Protein AF-A0AAP0R4K5-F1 (afdb_monomer_lite)

Structure (mmCIF, N/CA/C/O backbone):
data_AF-A0AAP0R4K5-F1
#
_entry.id   AF-A0AAP0R4K5-F1
#
loop_
_atom_site.group_PDB
_atom_site.id
_atom_site.type_symbol
_atom_site.label_atom_id
_atom_site.label_alt_id
_atom_site.label_comp_id
_atom_site.label_asym_id
_atom_site.label_entity_id
_atom_site.label_seq_id
_atom_site.pdbx_PDB_ins_code
_atom_site.Cartn_x
_atom_site.Cartn_y
_atom_site.Cartn_z
_atom_site.occupancy
_atom_site.B_iso_or_equiv
_atom_site.auth_seq_id
_atom_site.auth_comp_id
_atom_site.auth_asym_id
_atom_site.auth_atom_id
_atom_site.pdbx_PDB_model_num
ATOM 1 N N . MET A 1 1 ? -15.626 -0.922 31.874 1.00 30.02 1 MET A N 1
ATOM 2 C CA . MET A 1 1 ? -14.855 -1.505 30.753 1.00 30.02 1 MET A CA 1
ATOM 3 C C . MET A 1 1 ? -13.800 -0.487 30.353 1.00 30.02 1 MET A C 1
ATOM 5 O O . MET A 1 1 ? -14.175 0.680 30.284 1.00 30.02 1 MET A O 1
ATOM 9 N N . PRO A 1 2 ? -12.514 -0.837 30.173 1.00 39.12 2 PRO A N 1
ATOM 10 C CA . PRO A 1 2 ? -11.519 0.152 29.773 1.00 39.12 2 PRO A CA 1
ATOM 11 C C . PRO A 1 2 ? -11.889 0.642 28.371 1.00 39.12 2 PRO A C 1
ATOM 13 O O . PRO A 1 2 ? -11.887 -0.132 27.417 1.00 39.12 2 PRO A O 1
ATOM 16 N N . GLY A 1 3 ? -12.314 1.902 28.284 1.00 34.19 3 GLY A N 1
ATOM 17 C CA . GLY A 1 3 ? -12.785 2.515 27.051 1.00 34.19 3 GLY A CA 1
ATOM 18 C C . GLY A 1 3 ? -11.660 2.603 26.029 1.00 34.19 3 GLY A C 1
ATOM 19 O O . GLY A 1 3 ? -10.552 3.048 26.334 1.00 34.19 3 GLY A O 1
ATOM 20 N N . TYR A 1 4 ? -11.957 2.183 24.805 1.00 44.25 4 TYR A N 1
ATOM 21 C CA . TYR A 1 4 ? -11.048 2.303 23.682 1.00 44.25 4 TYR A CA 1
ATOM 22 C C . TYR A 1 4 ? -10.921 3.784 23.308 1.00 44.25 4 TYR A C 1
ATOM 24 O O . TYR A 1 4 ? -11.817 4.380 22.716 1.00 44.25 4 TYR A O 1
ATOM 32 N N . SER A 1 5 ? -9.808 4.417 23.668 1.00 41.91 5 SER A N 1
ATOM 33 C CA . SER A 1 5 ? -9.527 5.780 23.230 1.00 41.91 5 SER A CA 1
ATOM 34 C C . SER A 1 5 ? -8.896 5.721 21.839 1.00 41.91 5 SER A C 1
ATOM 36 O O . SER A 1 5 ? -7.709 5.433 21.712 1.00 41.91 5 SER A O 1
ATOM 38 N N . MET A 1 6 ? -9.655 6.043 20.783 1.00 42.03 6 MET A N 1
ATOM 39 C CA . MET A 1 6 ? -9.121 6.309 19.430 1.00 42.03 6 MET A CA 1
ATOM 40 C C . MET A 1 6 ? -8.281 7.604 19.375 1.00 42.03 6 MET A C 1
ATOM 42 O O . MET A 1 6 ? -8.235 8.299 18.360 1.00 42.03 6 MET A O 1
ATOM 46 N N . LYS A 1 7 ? -7.618 7.979 20.472 1.00 34.44 7 LYS A N 1
ATOM 47 C CA . LYS A 1 7 ? -6.672 9.087 20.473 1.00 34.44 7 LYS A CA 1
ATOM 48 C C . LYS A 1 7 ? -5.359 8.558 19.922 1.00 34.44 7 LYS A C 1
ATOM 50 O O . LYS A 1 7 ? -4.661 7.789 20.574 1.00 34.44 7 LYS A O 1
ATOM 55 N N . SER A 1 8 ? -5.047 8.984 18.702 1.00 38.84 8 SER A N 1
ATOM 56 C CA . SER A 1 8 ? -3.695 8.936 18.152 1.00 38.84 8 SER A CA 1
ATOM 57 C C . SER A 1 8 ? -2.709 9.379 19.235 1.00 38.84 8 SER A C 1
ATOM 59 O O . SER A 1 8 ? -2.779 10.523 19.687 1.00 38.84 8 SER A O 1
ATOM 61 N N . MET A 1 9 ? -1.793 8.501 19.653 1.00 32.81 9 MET A N 1
ATOM 62 C CA . MET A 1 9 ? -0.602 8.944 20.376 1.00 32.81 9 MET A CA 1
ATOM 63 C C . MET A 1 9 ? 0.111 9.914 19.438 1.00 32.81 9 MET A C 1
ATOM 65 O O . MET A 1 9 ? 0.539 9.520 18.354 1.00 32.81 9 MET A O 1
ATOM 69 N N . ASN A 1 10 ? 0.124 11.198 19.805 1.00 37.81 10 ASN A N 1
ATOM 70 C CA . ASN A 1 10 ? 0.765 12.261 19.041 1.00 37.81 10 ASN A CA 1
ATOM 71 C C . ASN A 1 10 ? 2.150 11.792 18.597 1.00 37.81 10 ASN A C 1
ATOM 73 O O . ASN A 1 10 ? 3.037 11.588 19.423 1.00 37.81 10 ASN A O 1
ATOM 77 N N . HIS A 1 11 ? 2.324 11.604 17.294 1.00 42.38 11 HIS A N 1
ATOM 78 C CA . HIS A 1 11 ? 3.619 11.295 16.723 1.00 42.38 11 HIS A CA 1
ATOM 79 C C . HIS A 1 11 ? 4.149 12.557 16.063 1.00 42.38 11 HIS A C 1
ATOM 81 O O . HIS A 1 11 ? 3.401 13.273 15.395 1.00 42.38 11 HIS A O 1
ATOM 87 N N . HIS A 1 12 ? 5.425 12.830 16.331 1.00 40.38 12 HIS A N 1
ATOM 88 C CA . HIS A 1 12 ? 6.221 13.950 15.845 1.00 40.38 12 HIS A CA 1
ATOM 89 C C . HIS A 1 12 ? 5.807 14.466 14.468 1.00 40.38 12 HIS A C 1
ATOM 91 O O . HIS A 1 12 ? 5.404 13.688 13.608 1.00 40.38 12 HIS A O 1
ATOM 97 N N . SER A 1 13 ? 6.007 15.772 14.254 1.00 35.78 13 SER A N 1
ATOM 98 C CA . SER A 1 13 ? 5.900 16.471 12.968 1.00 35.78 13 SER A CA 1
ATOM 99 C C . SER A 1 13 ? 6.787 15.814 11.895 1.00 35.78 13 SER A C 1
ATOM 101 O O . SER A 1 13 ? 7.844 16.316 11.520 1.00 35.78 13 SER A O 1
ATOM 103 N N . LYS A 1 14 ? 6.389 14.635 11.408 1.00 49.12 14 LYS A N 1
ATOM 104 C CA . LYS A 1 14 ? 6.983 13.980 10.256 1.00 49.12 14 LYS A CA 1
ATOM 105 C C . LYS A 1 14 ? 6.511 14.788 9.066 1.00 49.12 14 LYS A C 1
ATOM 107 O O . LYS A 1 14 ? 5.317 14.892 8.776 1.00 49.12 14 LYS A O 1
ATOM 112 N N . ARG A 1 15 ? 7.465 15.416 8.389 1.00 54.12 15 ARG A N 1
ATOM 113 C CA . ARG A 1 15 ? 7.212 16.100 7.129 1.00 54.12 15 ARG A CA 1
ATOM 114 C C . ARG A 1 15 ? 6.856 15.020 6.111 1.00 54.12 15 ARG A C 1
ATOM 116 O O . ARG A 1 15 ? 7.729 14.328 5.607 1.00 54.12 15 ARG A O 1
ATOM 123 N N . TYR A 1 16 ? 5.564 14.834 5.864 1.00 62.50 16 TYR A N 1
ATOM 124 C CA . TYR A 1 16 ? 5.087 13.866 4.883 1.00 62.50 16 TYR A CA 1
ATOM 125 C C . TYR A 1 16 ? 5.477 14.346 3.489 1.00 62.50 16 TYR A C 1
ATOM 127 O O . TYR A 1 16 ? 4.854 15.256 2.938 1.00 62.50 16 TYR A O 1
ATOM 135 N N . VAL A 1 17 ? 6.527 13.753 2.931 1.00 68.06 17 VAL A N 1
ATOM 136 C CA . VAL A 1 17 ? 6.888 13.958 1.532 1.00 68.06 17 VAL A CA 1
ATOM 137 C C . VAL A 1 17 ? 6.036 13.024 0.680 1.00 68.06 17 VAL A C 1
ATOM 139 O O . VAL A 1 17 ? 5.772 11.881 1.047 1.00 68.06 17 VAL A O 1
ATOM 142 N N . ALA A 1 18 ? 5.549 13.518 -0.456 1.00 80.00 18 ALA A N 1
ATOM 143 C CA . ALA A 1 18 ? 4.726 12.709 -1.340 1.00 80.00 18 ALA A CA 1
ATOM 144 C C . ALA A 1 18 ? 5.541 11.529 -1.894 1.00 80.00 18 ALA A C 1
ATOM 146 O O . ALA A 1 18 ? 6.529 11.748 -2.592 1.00 80.00 18 ALA A O 1
ATOM 147 N N . LEU A 1 19 ? 5.067 10.296 -1.676 1.00 85.75 19 LEU A N 1
ATOM 148 C CA . LEU A 1 19 ? 5.684 9.060 -2.186 1.00 85.75 19 LEU A CA 1
ATOM 149 C C . LEU A 1 19 ? 6.040 9.156 -3.679 1.00 85.75 19 LEU A C 1
ATOM 151 O O . LEU A 1 19 ? 7.144 8.814 -4.089 1.00 85.75 19 LEU A O 1
ATOM 155 N N . LYS A 1 20 ? 5.121 9.699 -4.492 1.00 88.44 20 LYS A N 1
ATOM 156 C CA . LYS A 1 20 ? 5.345 9.920 -5.928 1.00 88.44 20 LYS A CA 1
ATOM 157 C C . LYS A 1 20 ? 6.583 10.786 -6.187 1.00 88.44 20 LYS A C 1
ATOM 159 O O . LYS A 1 20 ? 7.345 10.485 -7.091 1.00 88.44 20 LYS A O 1
ATOM 164 N N . SER A 1 21 ? 6.788 11.850 -5.412 1.00 89.69 21 SER A N 1
ATOM 165 C CA . SER A 1 21 ? 7.943 12.734 -5.588 1.00 89.69 21 SER A CA 1
ATOM 166 C C . SER A 1 21 ? 9.254 11.994 -5.322 1.00 89.69 21 SER A C 1
ATOM 168 O O . SER A 1 21 ? 10.182 12.115 -6.113 1.00 89.69 21 SER A O 1
ATOM 170 N N . GLU A 1 22 ? 9.337 11.222 -4.239 1.00 93.81 22 GLU A N 1
ATOM 171 C CA . GLU A 1 22 ? 10.559 10.480 -3.894 1.00 93.81 22 GLU A CA 1
ATOM 172 C C . GLU A 1 22 ? 10.878 9.380 -4.911 1.00 93.81 22 GLU A C 1
ATOM 174 O O . GLU A 1 22 ? 12.026 9.243 -5.327 1.00 93.81 22 GLU A O 1
ATOM 179 N N . ILE A 1 23 ? 9.856 8.670 -5.400 1.00 93.19 23 ILE A N 1
ATOM 180 C CA . ILE A 1 23 ? 10.027 7.679 -6.470 1.00 93.19 23 ILE A CA 1
ATOM 181 C C . ILE A 1 23 ? 10.570 8.340 -7.743 1.00 93.19 23 ILE A C 1
ATOM 183 O O . ILE A 1 23 ? 11.534 7.850 -8.322 1.00 93.19 23 ILE A O 1
ATOM 187 N N . PHE A 1 24 ? 10.005 9.473 -8.170 1.00 93.19 24 PHE A N 1
ATOM 188 C CA . PHE A 1 24 ? 10.476 10.158 -9.379 1.00 93.19 24 PHE A CA 1
ATOM 189 C C . PHE A 1 24 ? 11.899 10.710 -9.225 1.00 93.19 24 PHE A C 1
ATOM 191 O O . PHE A 1 24 ? 12.703 10.543 -10.137 1.00 93.19 24 PHE A O 1
ATOM 198 N N . LYS A 1 25 ? 12.255 11.267 -8.060 1.00 94.19 25 LYS A N 1
ATOM 199 C CA . LYS A 1 25 ? 13.642 11.673 -7.769 1.00 94.19 25 LYS A CA 1
ATOM 200 C C . LYS A 1 25 ? 14.612 10.491 -7.852 1.00 94.19 25 LYS A C 1
ATOM 202 O O . LYS A 1 25 ? 15.706 10.630 -8.395 1.00 94.19 25 LYS A O 1
ATOM 207 N N . ALA A 1 26 ? 14.224 9.329 -7.324 1.00 96.19 26 ALA A N 1
ATOM 208 C CA . ALA A 1 26 ? 15.034 8.116 -7.398 1.00 96.19 26 ALA A CA 1
ATOM 209 C C . ALA A 1 26 ? 15.223 7.644 -8.848 1.00 96.19 26 ALA A C 1
ATOM 211 O O . ALA A 1 26 ? 16.342 7.308 -9.243 1.00 96.19 26 ALA A O 1
ATOM 212 N N . LEU A 1 27 ? 14.160 7.672 -9.656 1.00 95.50 27 LEU A N 1
ATOM 213 C CA . LEU A 1 27 ? 14.198 7.309 -11.076 1.00 95.50 27 LEU A CA 1
ATOM 214 C C . LEU A 1 27 ? 15.074 8.264 -11.904 1.00 95.50 27 LEU A C 1
ATOM 216 O O . LEU A 1 27 ? 15.860 7.806 -12.734 1.00 95.50 27 LEU A O 1
ATOM 220 N N . GLU A 1 28 ? 14.994 9.573 -11.646 1.00 94.19 28 GLU A N 1
ATOM 221 C CA . GLU A 1 28 ? 15.859 10.589 -12.264 1.00 94.19 28 GLU A CA 1
ATOM 222 C C . GLU A 1 28 ? 17.332 10.349 -11.885 1.00 94.19 28 GLU A C 1
ATOM 224 O O . GLU A 1 28 ? 18.196 10.227 -12.756 1.00 94.19 28 GLU A O 1
ATOM 229 N N . LYS A 1 29 ? 17.622 10.177 -10.587 1.00 96.25 29 LYS A N 1
ATOM 230 C CA . LYS A 1 29 ? 18.984 9.953 -10.068 1.00 96.25 29 LYS A CA 1
ATOM 231 C C . LYS A 1 29 ? 19.635 8.674 -10.604 1.00 96.25 29 LYS A C 1
ATOM 233 O O . LYS A 1 29 ? 20.852 8.625 -10.773 1.00 96.25 29 LYS A O 1
ATOM 238 N N . THR A 1 30 ? 18.837 7.647 -10.877 1.00 96.56 30 THR A N 1
ATOM 239 C CA . THR A 1 30 ? 19.291 6.353 -11.421 1.00 96.56 30 THR A CA 1
ATOM 240 C C . THR A 1 30 ? 19.250 6.297 -12.951 1.00 96.56 30 THR A C 1
ATOM 242 O O . THR A 1 30 ? 19.637 5.288 -13.549 1.00 96.56 30 THR A O 1
ATOM 245 N N . ARG A 1 31 ? 18.841 7.400 -13.597 1.00 94.75 31 ARG A N 1
ATOM 246 C CA . ARG A 1 31 ? 18.707 7.539 -15.053 1.00 94.75 31 ARG A CA 1
ATOM 247 C C . ARG A 1 31 ? 17.791 6.474 -15.664 1.00 94.75 31 ARG A C 1
ATOM 249 O O . ARG A 1 31 ? 18.085 5.990 -16.751 1.00 94.75 31 ARG A O 1
ATOM 256 N N . LEU A 1 32 ? 16.741 6.056 -14.957 1.00 94.56 32 LEU A N 1
ATOM 257 C CA . LEU A 1 32 ? 15.794 5.041 -15.439 1.00 94.56 32 LEU A CA 1
ATOM 258 C C . LEU A 1 32 ? 14.636 5.629 -16.250 1.00 94.56 32 LEU A C 1
ATOM 260 O O . LEU A 1 32 ? 13.955 4.883 -16.944 1.00 94.56 32 LEU A O 1
ATOM 264 N N . LEU A 1 33 ? 14.402 6.939 -16.166 1.00 91.56 33 LEU A N 1
ATOM 265 C CA . LEU A 1 33 ? 13.372 7.598 -16.965 1.00 91.56 33 LEU A CA 1
ATOM 266 C C . LEU A 1 33 ? 13.768 7.635 -18.445 1.00 91.56 33 LEU A C 1
ATOM 268 O O . LEU A 1 33 ? 14.920 7.919 -18.775 1.00 91.56 33 LEU A O 1
ATOM 272 N N . VAL A 1 34 ? 12.791 7.372 -19.311 1.00 81.19 34 VAL A N 1
ATOM 273 C CA . VAL A 1 34 ? 12.902 7.510 -20.766 1.00 81.19 34 VAL A CA 1
ATOM 274 C C . VAL A 1 34 ? 12.095 8.734 -21.169 1.00 81.19 34 VAL A C 1
ATOM 276 O O . VAL A 1 34 ? 10.918 8.822 -20.825 1.00 81.19 34 VAL A O 1
ATOM 279 N N . GLY A 1 35 ? 12.744 9.669 -21.861 1.00 78.25 35 GLY A N 1
ATOM 280 C CA . GLY A 1 35 ? 12.092 10.856 -22.403 1.00 78.25 35 GLY A CA 1
ATOM 281 C C . GLY A 1 35 ? 11.420 11.752 -21.357 1.00 78.25 35 GLY A C 1
ATOM 282 O O . GLY A 1 35 ? 11.877 11.864 -20.212 1.00 78.25 35 GLY A O 1
ATOM 283 N N . ASP A 1 36 ? 10.348 12.425 -21.768 1.00 76.62 36 ASP A N 1
ATOM 284 C CA . ASP A 1 36 ? 9.637 13.400 -20.939 1.00 76.62 36 ASP A CA 1
ATOM 285 C C . ASP A 1 36 ? 8.600 12.750 -20.009 1.00 76.62 36 ASP A C 1
ATOM 287 O O . ASP A 1 36 ? 8.062 11.674 -20.260 1.00 76.62 36 ASP A O 1
ATOM 291 N N . LYS A 1 37 ? 8.201 13.453 -18.936 1.00 70.62 37 LYS A N 1
ATOM 292 C CA . LYS A 1 37 ? 7.238 12.934 -17.934 1.00 70.62 37 LYS A CA 1
ATOM 293 C C . LYS A 1 37 ? 5.899 12.449 -18.510 1.00 70.62 37 LYS A C 1
ATOM 295 O O . LYS A 1 37 ? 5.218 11.662 -17.852 1.00 70.62 37 LYS A O 1
ATOM 300 N N . LYS A 1 38 ? 5.497 12.943 -19.686 1.00 71.31 38 LYS A N 1
ATOM 301 C CA . LYS A 1 38 ? 4.264 12.534 -20.380 1.00 71.31 38 LYS A CA 1
ATOM 302 C C . LYS A 1 38 ? 4.391 11.153 -21.031 1.00 71.31 38 LYS A C 1
ATOM 304 O O . LYS A 1 38 ? 3.393 10.449 -21.129 1.00 71.31 38 LYS A O 1
ATOM 309 N N . GLU A 1 39 ? 5.601 10.754 -21.403 1.00 77.06 39 GLU A N 1
ATOM 310 C CA . GLU A 1 39 ? 5.889 9.492 -22.092 1.00 77.06 39 GLU A CA 1
ATOM 311 C C . GLU A 1 39 ? 5.971 8.309 -21.120 1.00 77.06 39 GLU A C 1
ATOM 313 O O . GLU A 1 39 ? 5.824 7.161 -21.516 1.00 77.06 39 GLU A O 1
ATOM 318 N N . LEU A 1 40 ? 6.091 8.582 -19.817 1.00 82.69 40 LEU A N 1
ATOM 319 C CA . LEU A 1 40 ? 6.217 7.559 -18.777 1.00 82.69 40 LEU A CA 1
ATOM 320 C C . LEU A 1 40 ? 4.940 6.745 -18.524 1.00 82.69 40 LEU A C 1
ATOM 322 O O . LEU A 1 40 ? 5.009 5.780 -17.773 1.00 82.69 40 LEU A O 1
ATOM 326 N N . GLN A 1 41 ? 3.776 7.152 -19.046 1.00 88.06 41 GLN A N 1
ATOM 327 C CA . GLN A 1 41 ? 2.467 6.511 -18.804 1.00 88.06 41 GLN A CA 1
ATOM 328 C C . GLN A 1 41 ? 2.219 6.090 -17.338 1.00 88.06 41 GLN A C 1
ATOM 330 O O . GLN A 1 41 ? 1.709 5.013 -17.035 1.00 88.06 41 GLN A O 1
ATOM 335 N N . TYR A 1 42 ? 2.582 6.966 -16.397 1.00 91.56 42 TYR A N 1
ATOM 336 C CA . TYR A 1 42 ? 2.495 6.662 -14.971 1.00 91.56 42 TYR A CA 1
ATOM 337 C C . TYR A 1 42 ? 1.053 6.386 -14.511 1.00 91.56 42 TYR A C 1
ATOM 339 O O . TYR A 1 42 ? 0.183 7.262 -14.576 1.00 91.56 42 TYR A O 1
ATOM 347 N N . SER A 1 43 ? 0.834 5.217 -13.914 1.00 92.00 43 SER A N 1
ATOM 348 C CA . SER A 1 43 ? -0.392 4.838 -13.211 1.00 92.00 43 SER A CA 1
ATOM 349 C C . SER A 1 43 ? -0.081 4.193 -11.853 1.00 92.00 43 SER A C 1
ATOM 351 O O . SER A 1 43 ? 1.058 3.839 -11.549 1.00 92.00 43 SER A O 1
ATOM 353 N N . ARG A 1 44 ? -1.093 4.101 -10.983 1.00 91.81 44 ARG A N 1
ATOM 354 C CA . ARG A 1 44 ? -0.978 3.502 -9.642 1.00 91.81 44 ARG A CA 1
ATOM 355 C C . ARG A 1 44 ? -2.275 2.818 -9.227 1.00 91.81 44 ARG A C 1
ATOM 357 O O . ARG A 1 44 ? -3.342 3.311 -9.594 1.00 91.81 44 ARG A O 1
ATOM 364 N N . CYS A 1 45 ? -2.157 1.771 -8.414 1.00 88.88 45 CYS A N 1
ATOM 365 C CA . CYS A 1 45 ? -3.279 0.987 -7.896 1.00 88.88 45 CYS A CA 1
ATOM 366 C C . CYS A 1 45 ? -4.219 1.807 -7.021 1.00 88.88 45 CYS A C 1
ATOM 368 O O . CYS A 1 45 ? -5.403 1.942 -7.325 1.00 88.88 45 CYS A O 1
ATOM 370 N N . GLY A 1 46 ? -3.682 2.450 -5.987 1.00 83.69 46 GLY A N 1
ATOM 371 C CA . GLY A 1 46 ? -4.497 3.198 -5.038 1.00 83.69 46 GLY A CA 1
ATOM 372 C C . GLY A 1 46 ? -3.885 4.533 -4.658 1.00 83.69 46 GLY A C 1
ATOM 373 O O . GLY A 1 46 ? -2.664 4.705 -4.602 1.00 83.69 46 GLY A O 1
ATOM 374 N N . ARG A 1 47 ? -4.740 5.505 -4.339 1.00 84.38 47 ARG A N 1
ATOM 375 C CA . ARG A 1 47 ? -4.317 6.635 -3.507 1.00 84.38 47 ARG A CA 1
ATOM 376 C C . ARG A 1 47 ? -4.304 6.153 -2.061 1.00 84.38 47 ARG A C 1
ATOM 378 O O . ARG A 1 47 ? -5.285 5.576 -1.616 1.00 84.38 47 ARG A O 1
ATOM 385 N N . THR A 1 48 ? -3.228 6.423 -1.338 1.00 86.38 48 THR A N 1
ATOM 386 C CA . THR A 1 48 ? -3.230 6.368 0.124 1.00 86.38 48 THR A CA 1
ATOM 387 C C . THR A 1 48 ? -3.364 7.787 0.661 1.00 86.38 48 THR A C 1
ATOM 389 O O . THR A 1 48 ? -2.807 8.732 0.086 1.00 86.38 48 THR A O 1
ATOM 392 N N . ASP A 1 49 ? -4.150 7.949 1.723 1.00 84.12 49 ASP A N 1
ATOM 393 C CA . ASP A 1 49 ? -4.260 9.226 2.420 1.00 84.12 49 ASP A CA 1
ATOM 394 C C . ASP A 1 49 ? -2.972 9.531 3.191 1.00 84.12 49 ASP A C 1
ATOM 396 O O . ASP A 1 49 ? -2.119 8.668 3.416 1.00 84.12 49 ASP A O 1
ATOM 400 N N . LYS A 1 50 ? -2.812 10.790 3.598 1.00 83.75 50 LYS A N 1
ATOM 401 C CA . LYS A 1 50 ? -1.679 11.206 4.425 1.00 83.75 50 LYS A CA 1
ATOM 402 C C . LYS A 1 50 ? -1.644 10.366 5.709 1.00 83.75 50 LYS A C 1
ATOM 404 O O . LYS A 1 50 ? -2.652 10.268 6.398 1.00 83.75 50 LYS A O 1
ATOM 409 N N . GLY A 1 51 ? -0.482 9.785 6.005 1.00 84.44 51 GLY A N 1
ATOM 410 C CA . GLY A 1 51 ? -0.259 8.938 7.181 1.00 84.44 51 GLY A CA 1
ATOM 411 C C . GLY A 1 51 ? -0.708 7.478 7.039 1.00 84.44 51 GLY A C 1
ATOM 412 O O . GLY A 1 51 ? -0.448 6.697 7.947 1.00 84.44 51 GLY A O 1
ATOM 413 N N . VAL A 1 52 ? -1.311 7.087 5.908 1.00 86.50 52 VAL A N 1
ATOM 414 C CA . VAL A 1 52 ? -1.635 5.683 5.602 1.00 86.50 52 VAL A CA 1
ATOM 415 C C . VAL A 1 52 ? -0.419 4.987 4.991 1.00 86.50 52 VAL A C 1
ATOM 417 O O . VAL A 1 52 ? 0.153 5.462 4.002 1.00 86.50 52 VAL A O 1
ATOM 420 N N . SER A 1 53 ? -0.056 3.837 5.554 1.00 89.69 53 SER A N 1
ATOM 421 C CA . SER A 1 53 ? 1.063 3.013 5.089 1.00 89.69 53 SER A CA 1
ATOM 422 C C . SER A 1 53 ? 0.651 2.075 3.952 1.00 89.69 53 SER A C 1
ATOM 424 O O . SER A 1 53 ? -0.527 1.790 3.726 1.00 89.69 53 SER A O 1
ATOM 426 N N . SER A 1 54 ? 1.632 1.558 3.216 1.00 89.75 54 SER A N 1
ATOM 427 C CA . SER A 1 54 ? 1.389 0.564 2.174 1.00 89.75 54 SER A CA 1
ATOM 428 C C . SER A 1 54 ? 2.561 -0.392 2.042 1.00 89.75 54 SER A C 1
ATOM 430 O O . SER A 1 54 ? 3.697 0.048 1.905 1.00 89.75 54 SER A O 1
ATOM 432 N N . VAL A 1 55 ? 2.258 -1.685 1.979 1.00 89.31 55 VAL A N 1
ATOM 433 C CA . VAL A 1 55 ? 3.219 -2.750 1.649 1.00 89.31 55 VAL A CA 1
ATOM 434 C C . VAL A 1 55 ? 2.931 -3.385 0.287 1.00 89.31 55 VAL A C 1
ATOM 436 O O . VAL A 1 55 ? 3.798 -4.042 -0.269 1.00 89.31 55 VAL A O 1
ATOM 439 N N . GLY A 1 56 ? 1.747 -3.145 -0.287 1.00 88.19 56 GLY A N 1
ATOM 440 C CA . GLY A 1 56 ? 1.329 -3.704 -1.579 1.00 88.19 56 GLY A CA 1
ATOM 441 C C . GLY A 1 56 ? 0.971 -2.664 -2.637 1.00 88.19 56 GLY A C 1
ATOM 442 O O . GLY A 1 56 ? 0.131 -2.943 -3.486 1.00 88.19 56 GLY A O 1
ATOM 443 N N . GLN A 1 57 ? 1.543 -1.454 -2.574 1.00 91.31 57 GLN A N 1
ATOM 444 C CA . GLN A 1 57 ? 1.292 -0.436 -3.600 1.00 91.31 57 GLN A CA 1
ATOM 445 C C . GLN A 1 57 ? 1.953 -0.873 -4.902 1.00 91.31 57 GLN A C 1
ATOM 447 O O . GLN A 1 57 ? 3.139 -1.197 -4.917 1.00 91.31 57 GLN A O 1
ATOM 452 N N . VAL A 1 58 ? 1.209 -0.777 -5.999 1.00 92.44 58 VAL A N 1
ATOM 453 C CA . VAL A 1 58 ? 1.726 -1.036 -7.341 1.00 92.44 58 VAL A CA 1
ATOM 454 C C . VAL A 1 58 ? 1.626 0.231 -8.177 1.00 92.44 58 VAL A C 1
ATOM 456 O O . VAL A 1 58 ? 0.603 0.923 -8.176 1.00 92.44 58 VAL A O 1
ATOM 459 N N . ILE A 1 59 ? 2.715 0.543 -8.875 1.00 94.00 59 ILE A N 1
ATOM 460 C CA . ILE A 1 59 ? 2.785 1.590 -9.891 1.00 94.00 59 ILE A CA 1
ATOM 461 C C . ILE A 1 59 ? 3.182 0.948 -11.217 1.00 94.00 59 ILE A C 1
ATOM 463 O O . ILE A 1 59 ? 3.939 -0.018 -11.222 1.00 94.00 59 ILE A O 1
ATOM 467 N N . ALA A 1 60 ? 2.697 1.501 -12.321 1.00 93.12 60 ALA A N 1
ATOM 468 C CA . ALA A 1 60 ? 3.140 1.133 -13.659 1.00 93.12 60 ALA A CA 1
ATOM 469 C C . ALA A 1 60 ? 3.614 2.385 -14.391 1.00 93.12 60 ALA A C 1
ATOM 471 O O . ALA A 1 60 ? 3.021 3.454 -14.232 1.00 93.12 60 ALA A O 1
ATOM 472 N N . LEU A 1 61 ? 4.719 2.257 -15.117 1.00 93.75 61 LEU A N 1
ATOM 473 C CA . LEU A 1 61 ? 5.353 3.325 -15.876 1.00 93.75 61 LEU A CA 1
ATOM 474 C C . LEU A 1 61 ? 6.385 2.739 -16.845 1.00 93.75 61 LEU A C 1
ATOM 476 O O . LEU A 1 61 ? 6.945 1.678 -16.573 1.00 93.75 61 LEU A O 1
ATOM 480 N N . PHE A 1 62 ? 6.677 3.459 -17.923 1.00 91.56 62 PHE A N 1
ATOM 481 C CA . PHE A 1 62 ? 7.771 3.125 -18.830 1.00 91.56 62 PHE A CA 1
ATOM 482 C C . PHE A 1 62 ? 9.120 3.529 -18.249 1.00 91.56 62 PHE A C 1
ATOM 484 O O . PHE A 1 62 ? 9.301 4.660 -17.795 1.00 91.56 62 PHE A O 1
ATOM 491 N N . LEU A 1 63 ? 10.066 2.592 -18.287 1.00 92.69 63 LEU A N 1
ATOM 492 C CA . LEU A 1 63 ? 11.436 2.753 -17.814 1.00 92.69 63 LEU A CA 1
ATOM 493 C C . LEU A 1 63 ? 12.418 2.260 -18.873 1.00 92.69 63 LEU A C 1
ATOM 495 O O . LEU A 1 63 ? 12.066 1.471 -19.748 1.00 92.69 63 LEU A O 1
ATOM 499 N N . ARG A 1 64 ? 13.670 2.706 -18.761 1.00 92.38 64 ARG A N 1
ATOM 500 C CA . ARG A 1 64 ? 14.776 2.155 -19.542 1.00 92.38 64 ARG A CA 1
ATOM 501 C C . ARG A 1 64 ? 14.896 0.670 -19.216 1.00 92.38 64 ARG A C 1
ATOM 503 O O . ARG A 1 64 ? 15.045 0.338 -18.045 1.00 92.38 64 ARG A O 1
ATOM 510 N N . SER A 1 65 ? 14.914 -0.159 -20.251 1.00 90.38 65 SER A N 1
ATOM 511 C CA . SER A 1 65 ? 15.024 -1.615 -20.176 1.00 90.38 65 SER A CA 1
ATOM 512 C C . SER A 1 65 ? 16.178 -2.105 -21.054 1.00 90.38 65 SER A C 1
ATOM 514 O O . SER A 1 65 ? 16.488 -1.487 -22.075 1.00 90.38 65 SER A O 1
ATOM 516 N N . ASN A 1 66 ? 16.823 -3.198 -20.643 1.00 89.06 66 ASN A N 1
ATOM 517 C CA . ASN A 1 66 ? 17.780 -3.948 -21.462 1.00 89.06 66 ASN A CA 1
ATOM 518 C C . ASN A 1 66 ? 17.123 -5.138 -22.189 1.00 89.06 66 ASN A C 1
ATOM 520 O O . ASN A 1 66 ? 17.807 -5.843 -22.939 1.00 89.06 66 ASN A O 1
ATOM 524 N N . LEU A 1 67 ? 15.832 -5.405 -21.954 1.00 82.00 67 LEU A N 1
ATOM 525 C CA . LEU A 1 67 ? 15.113 -6.467 -22.650 1.00 82.00 67 LEU A CA 1
ATOM 526 C C . LEU A 1 67 ? 15.009 -6.103 -24.131 1.00 82.00 67 LEU A C 1
ATOM 528 O O . LEU A 1 67 ? 14.583 -5.010 -24.498 1.00 82.00 67 LEU A O 1
ATOM 532 N N . LYS A 1 68 ? 15.418 -7.033 -24.994 1.00 69.06 68 LYS A N 1
ATOM 533 C CA . LYS A 1 68 ? 15.220 -6.894 -26.437 1.00 69.06 68 LYS A CA 1
ATOM 534 C C . LYS A 1 68 ? 13.733 -7.062 -26.723 1.00 69.06 68 LYS A C 1
ATOM 536 O O . LYS A 1 68 ? 13.130 -7.993 -26.194 1.00 69.06 68 LYS A O 1
ATOM 541 N N . GLU A 1 69 ? 13.168 -6.192 -27.557 1.00 61.28 69 GLU A N 1
ATOM 542 C CA . GLU A 1 69 ? 11.787 -6.318 -28.025 1.00 61.28 69 GLU A CA 1
ATOM 543 C C . GLU A 1 69 ? 11.559 -7.749 -28.534 1.00 61.28 69 GLU A C 1
ATOM 545 O O . GLU A 1 69 ? 12.181 -8.191 -29.505 1.00 61.28 69 GLU A O 1
ATOM 550 N N . ALA A 1 70 ? 10.694 -8.507 -27.853 1.00 49.59 70 ALA A N 1
ATOM 551 C CA . ALA A 1 70 ? 10.062 -9.649 -28.491 1.00 49.59 70 ALA A CA 1
ATOM 552 C C . ALA A 1 70 ? 9.261 -9.046 -29.649 1.00 49.59 70 ALA A C 1
ATOM 554 O O . ALA A 1 70 ? 8.384 -8.222 -29.414 1.00 49.59 70 ALA A O 1
ATOM 555 N N . GLY A 1 71 ? 9.703 -9.322 -30.877 1.00 42.16 71 GLY A N 1
ATOM 556 C CA . GLY A 1 71 ? 9.349 -8.545 -32.059 1.00 42.16 71 GLY A CA 1
ATOM 557 C C . GLY A 1 71 ? 7.862 -8.223 -32.156 1.00 42.16 71 GLY A C 1
ATOM 558 O O . GLY A 1 71 ? 7.022 -9.100 -31.986 1.00 42.16 71 GLY A O 1
ATOM 559 N N . ALA A 1 72 ? 7.572 -6.963 -32.475 1.00 41.00 72 ALA A N 1
ATOM 560 C CA . ALA A 1 72 ? 6.267 -6.473 -32.883 1.00 41.00 72 ALA A CA 1
ATOM 561 C C . ALA A 1 72 ? 5.639 -7.396 -33.940 1.00 41.00 72 ALA A C 1
ATOM 563 O O . ALA A 1 72 ? 5.964 -7.266 -35.117 1.00 41.00 72 ALA A O 1
ATOM 564 N N . LYS A 1 73 ? 4.794 -8.346 -33.520 1.00 39.97 73 LYS A N 1
ATOM 565 C CA . LYS A 1 73 ? 3.935 -9.189 -34.369 1.00 39.97 73 LYS A CA 1
ATOM 566 C C . LYS A 1 73 ? 2.823 -9.850 -33.533 1.00 39.97 73 LYS A C 1
ATOM 568 O O . LYS A 1 73 ? 2.739 -11.065 -33.485 1.00 39.97 73 LYS A O 1
ATOM 573 N N . ASP A 1 74 ? 2.016 -9.040 -32.853 1.00 41.06 74 ASP A N 1
ATOM 574 C CA . ASP A 1 74 ? 0.545 -9.143 -32.790 1.00 41.06 74 ASP A CA 1
ATOM 575 C C . ASP A 1 74 ? 0.016 -8.163 -31.734 1.00 41.06 74 ASP A C 1
ATOM 577 O O . ASP A 1 74 ? 0.410 -8.199 -30.575 1.00 41.06 74 ASP A O 1
ATOM 581 N N . GLU A 1 75 ? -0.900 -7.274 -32.115 1.00 45.41 75 GLU A N 1
ATOM 582 C CA . GLU A 1 75 ? -1.490 -6.277 -31.201 1.00 45.41 75 GLU A CA 1
ATOM 583 C C . GLU A 1 75 ? -2.506 -6.887 -30.209 1.00 45.41 75 GLU A C 1
ATOM 585 O O . GLU A 1 75 ? -3.076 -6.169 -29.391 1.00 45.41 75 GLU A O 1
ATOM 590 N N . ASN A 1 76 ? -2.721 -8.210 -30.252 1.00 39.62 76 ASN A N 1
ATOM 591 C CA . ASN A 1 76 ? -3.755 -8.912 -29.483 1.00 39.62 76 ASN A CA 1
ATOM 592 C C . ASN A 1 76 ? -3.243 -10.013 -28.536 1.00 39.62 76 ASN A C 1
ATOM 594 O O . ASN A 1 76 ? -4.058 -10.653 -27.866 1.00 39.62 76 ASN A O 1
ATOM 598 N N . SER A 1 77 ? -1.934 -10.238 -28.422 1.00 44.06 77 SER A N 1
ATOM 599 C CA . SER A 1 77 ? -1.368 -11.101 -27.383 1.00 44.06 77 SER A CA 1
ATOM 600 C C . SER A 1 77 ? -0.937 -10.260 -26.180 1.00 44.06 77 SER A C 1
ATOM 602 O O . SER A 1 77 ? -0.156 -9.317 -26.279 1.00 44.06 77 SER A O 1
ATOM 604 N N . LEU A 1 78 ? -1.440 -10.617 -24.995 1.00 46.44 78 LEU A N 1
ATOM 605 C CA . LEU A 1 78 ? -0.837 -10.243 -23.714 1.00 46.44 78 LEU A CA 1
ATOM 606 C C . LEU A 1 78 ? 0.531 -10.936 -23.626 1.00 46.44 78 LEU A C 1
ATOM 608 O O . LEU A 1 78 ? 0.675 -11.916 -22.896 1.00 46.44 78 LEU A O 1
ATOM 612 N N . ASP A 1 79 ? 1.515 -10.488 -24.406 1.00 53.94 79 ASP A N 1
ATOM 613 C CA . ASP A 1 79 ? 2.847 -11.089 -24.440 1.00 53.94 79 ASP A CA 1
ATOM 614 C C . ASP A 1 79 ? 3.605 -10.718 -23.166 1.00 53.94 79 ASP A C 1
ATOM 616 O O . ASP A 1 79 ? 4.457 -9.831 -23.109 1.00 53.94 79 ASP A O 1
ATOM 620 N N . ILE A 1 80 ? 3.243 -11.412 -22.090 1.00 63.44 80 ILE A N 1
ATOM 621 C CA . ILE A 1 80 ? 4.013 -11.474 -20.861 1.00 63.44 80 ILE A CA 1
ATOM 622 C C . ILE A 1 80 ? 5.352 -12.096 -21.244 1.00 63.44 80 ILE A C 1
ATOM 624 O O . ILE A 1 80 ? 5.414 -13.262 -21.638 1.00 63.44 80 ILE A O 1
ATOM 628 N N . VAL A 1 81 ? 6.424 -11.309 -21.147 1.00 65.31 81 VAL A N 1
ATOM 629 C CA . VAL A 1 81 ? 7.783 -11.789 -21.404 1.00 65.31 81 VAL A CA 1
ATOM 630 C C . VAL A 1 81 ? 8.060 -12.970 -20.459 1.00 65.31 81 VAL A C 1
ATOM 632 O O . VAL A 1 81 ? 7.974 -12.789 -19.244 1.00 65.31 81 VAL A O 1
ATOM 635 N N . PRO A 1 82 ? 8.370 -14.172 -20.979 1.00 64.50 82 PRO A N 1
ATOM 636 C CA . PRO A 1 82 ? 8.695 -15.327 -20.150 1.00 64.50 82 PRO A CA 1
ATOM 637 C C . PRO A 1 82 ? 9.891 -15.054 -19.223 1.00 64.50 82 PRO A C 1
ATOM 639 O O . PRO A 1 82 ? 10.850 -14.391 -19.617 1.00 64.50 82 PRO A O 1
ATOM 642 N N . GLU A 1 83 ? 9.837 -15.563 -17.990 1.00 66.62 83 GLU A N 1
ATOM 643 C CA . GLU A 1 83 ? 10.811 -15.278 -16.920 1.00 66.62 83 GLU A CA 1
ATOM 644 C C . GLU A 1 83 ? 12.249 -15.707 -17.273 1.00 66.62 83 GLU A C 1
ATOM 646 O O . GLU A 1 83 ? 13.218 -15.050 -16.889 1.00 66.62 83 GLU A O 1
ATOM 651 N N . ASP A 1 84 ? 12.402 -16.749 -18.093 1.00 66.38 84 ASP A N 1
ATOM 652 C CA . ASP A 1 84 ? 13.677 -17.225 -18.645 1.00 66.38 84 ASP A CA 1
ATOM 653 C C . ASP A 1 84 ? 14.380 -16.188 -19.538 1.00 66.38 84 ASP A C 1
ATOM 655 O O . ASP A 1 84 ? 15.594 -16.264 -19.745 1.00 66.38 84 ASP A O 1
ATOM 659 N N . LYS A 1 85 ? 13.647 -15.175 -20.020 1.00 67.88 85 LYS A N 1
ATOM 660 C CA . LYS A 1 85 ? 14.181 -14.091 -20.855 1.00 67.88 85 LYS A CA 1
ATOM 661 C C . LYS A 1 85 ? 14.579 -12.841 -20.072 1.00 67.88 85 LYS A C 1
ATOM 663 O O . LYS A 1 85 ? 15.033 -11.879 -20.687 1.00 67.88 85 LYS A O 1
ATOM 668 N N . TYR A 1 86 ? 14.476 -12.838 -18.739 1.00 76.00 86 TYR A N 1
ATOM 669 C CA . TYR A 1 86 ? 14.905 -11.698 -17.911 1.00 76.00 86 TYR A CA 1
ATOM 670 C C . TYR A 1 86 ? 16.433 -11.563 -17.793 1.00 76.00 86 TYR A C 1
ATOM 672 O O . TYR A 1 86 ? 16.936 -10.604 -17.202 1.00 76.00 86 TYR A O 1
ATOM 680 N N . GLY A 1 87 ? 17.195 -12.509 -18.352 1.00 74.69 87 GLY A N 1
ATOM 681 C CA . GLY A 1 87 ? 18.655 -12.494 -18.337 1.00 74.69 87 GLY A CA 1
ATOM 682 C C . GLY A 1 87 ? 19.238 -11.202 -18.920 1.00 74.69 87 GLY A C 1
ATOM 683 O O . GLY A 1 87 ? 19.071 -10.908 -20.100 1.00 74.69 87 GLY A O 1
ATOM 684 N N . GLY A 1 88 ? 19.958 -10.446 -18.086 1.00 81.31 88 GLY A N 1
ATOM 685 C CA . GLY A 1 88 ? 20.601 -9.183 -18.473 1.00 81.31 88 GLY A CA 1
ATOM 686 C C . GLY A 1 88 ? 19.743 -7.928 -18.275 1.00 81.31 88 GLY A C 1
ATOM 687 O O . GLY A 1 88 ? 20.218 -6.823 -18.556 1.00 81.31 88 GLY A O 1
ATOM 688 N N . GLU A 1 89 ? 18.518 -8.071 -17.764 1.00 91.12 89 GLU A N 1
ATOM 689 C CA . GLU A 1 89 ? 17.693 -6.928 -17.378 1.00 91.12 89 GLU A CA 1
ATOM 690 C C . GLU A 1 89 ? 18.238 -6.211 -16.130 1.00 91.12 89 GLU A C 1
ATOM 692 O O . GLU A 1 89 ? 19.009 -6.754 -15.332 1.00 91.12 89 GLU A O 1
ATOM 697 N N . ILE A 1 90 ? 17.862 -4.945 -15.983 1.00 91.56 90 ILE A N 1
ATOM 698 C CA . ILE A 1 90 ? 18.230 -4.090 -14.864 1.00 91.56 90 ILE A CA 1
ATOM 699 C C . ILE A 1 90 ? 17.604 -4.619 -13.568 1.00 91.56 90 ILE A C 1
ATOM 701 O O . ILE A 1 90 ? 16.399 -4.821 -13.461 1.00 91.56 90 ILE A O 1
ATOM 705 N N . ASP A 1 91 ? 18.420 -4.746 -12.522 1.00 91.62 91 ASP A N 1
ATOM 706 C CA . ASP A 1 91 ? 17.940 -4.992 -11.160 1.00 91.62 91 ASP A CA 1
ATOM 707 C C . ASP A 1 91 ? 17.322 -3.705 -10.577 1.00 91.62 91 ASP A C 1
ATOM 709 O O . ASP A 1 91 ? 17.954 -2.957 -9.819 1.00 91.62 91 ASP A O 1
ATOM 713 N N . TYR A 1 92 ? 16.081 -3.413 -10.981 1.00 93.88 92 TYR A N 1
ATOM 714 C CA . TYR A 1 92 ? 15.355 -2.203 -10.582 1.00 93.88 92 TYR A CA 1
ATOM 715 C C . TYR A 1 92 ? 15.231 -2.081 -9.060 1.00 93.88 92 TYR A C 1
ATOM 717 O O . TYR A 1 92 ? 15.354 -0.981 -8.519 1.00 93.88 92 TYR A O 1
ATOM 725 N N . VAL A 1 93 ? 15.038 -3.205 -8.361 1.00 93.06 93 VAL A N 1
ATOM 726 C CA . VAL A 1 93 ? 14.935 -3.256 -6.897 1.00 93.06 93 VAL A CA 1
ATOM 727 C C . VAL A 1 93 ? 16.219 -2.730 -6.266 1.00 93.06 93 VAL A C 1
ATOM 729 O O . VAL A 1 93 ? 16.173 -1.791 -5.466 1.00 93.06 93 VAL A O 1
ATOM 732 N N . LYS A 1 94 ? 17.374 -3.296 -6.628 1.00 91.62 94 LYS A N 1
ATOM 733 C CA . LYS A 1 94 ? 18.668 -2.899 -6.059 1.00 91.62 94 LYS A CA 1
ATOM 734 C C . LYS A 1 94 ? 19.043 -1.469 -6.431 1.00 91.62 94 LYS A C 1
ATOM 736 O O . LYS A 1 94 ? 19.532 -0.724 -5.579 1.00 91.62 94 LYS A O 1
ATOM 741 N N . VAL A 1 95 ? 18.813 -1.078 -7.685 1.00 94.56 95 VAL A N 1
ATOM 742 C CA . VAL A 1 95 ? 19.138 0.264 -8.189 1.00 94.56 95 VAL A CA 1
ATOM 743 C C . VAL A 1 95 ? 18.325 1.339 -7.464 1.00 94.56 95 VAL A C 1
ATOM 745 O O . VAL A 1 95 ? 18.902 2.323 -6.995 1.00 94.56 95 VAL A O 1
ATOM 748 N N . LEU A 1 96 ? 17.012 1.144 -7.315 1.00 95.19 96 LEU A N 1
ATOM 749 C CA . LEU A 1 96 ? 16.133 2.122 -6.673 1.00 95.19 96 LEU A CA 1
ATOM 750 C C . LEU A 1 96 ? 16.310 2.152 -5.154 1.00 95.19 96 LEU A C 1
ATOM 752 O O . LEU A 1 96 ? 16.472 3.231 -4.583 1.00 95.19 96 LEU A O 1
ATOM 756 N N . ASN A 1 97 ? 16.364 0.993 -4.490 1.00 93.94 97 ASN A N 1
ATOM 757 C CA . ASN A 1 97 ? 16.506 0.937 -3.030 1.00 93.94 97 ASN A CA 1
ATOM 758 C C . ASN A 1 97 ? 17.834 1.525 -2.524 1.00 93.94 97 ASN A C 1
ATOM 760 O O . ASN A 1 97 ? 17.913 1.916 -1.365 1.00 93.94 97 ASN A O 1
ATOM 764 N N . ARG A 1 98 ? 18.862 1.654 -3.378 1.00 93.81 98 ARG A N 1
ATOM 765 C CA . ARG A 1 98 ? 20.128 2.325 -3.028 1.00 93.81 98 ARG A CA 1
ATOM 766 C C . ARG A 1 98 ? 19.986 3.841 -2.848 1.00 93.81 98 ARG A C 1
ATOM 768 O O . ARG A 1 98 ? 20.811 4.450 -2.170 1.00 93.81 98 ARG A O 1
ATOM 775 N N . VAL A 1 99 ? 19.002 4.461 -3.497 1.00 96.31 99 VAL A N 1
ATOM 776 C CA . VAL A 1 99 ? 18.815 5.922 -3.485 1.00 96.31 99 VAL A CA 1
ATOM 777 C C . VAL A 1 99 ? 17.530 6.369 -2.793 1.00 96.31 99 VAL A C 1
ATOM 779 O O . VAL A 1 99 ? 17.388 7.561 -2.526 1.00 96.31 99 VAL A O 1
ATOM 782 N N . LEU A 1 100 ? 16.609 5.441 -2.522 1.00 93.62 100 LEU A N 1
ATOM 783 C CA . LEU A 1 100 ? 15.358 5.717 -1.825 1.00 93.62 100 LEU A CA 1
ATOM 784 C C . LEU A 1 100 ? 15.575 5.919 -0.311 1.00 93.62 100 LEU A C 1
ATOM 786 O O . LEU A 1 100 ? 16.406 5.231 0.290 1.00 93.62 100 LEU A O 1
ATOM 790 N N . PRO A 1 101 ? 14.799 6.815 0.328 1.00 91.56 101 PRO A N 1
ATOM 791 C CA . PRO A 1 101 ? 14.746 6.951 1.787 1.00 91.56 101 PRO A CA 1
ATOM 792 C C . PRO A 1 101 ? 14.407 5.636 2.498 1.00 91.56 101 PRO A C 1
ATOM 794 O O . PRO A 1 101 ? 13.780 4.763 1.906 1.00 91.56 101 PRO A O 1
ATOM 797 N N . ASN A 1 102 ? 14.785 5.488 3.773 1.00 85.69 102 ASN A N 1
ATOM 798 C CA . ASN A 1 102 ? 14.641 4.220 4.506 1.00 85.69 102 ASN A CA 1
ATOM 799 C C . ASN A 1 102 ? 13.205 3.709 4.666 1.00 85.69 102 ASN A C 1
ATOM 801 O O . ASN A 1 102 ? 12.990 2.504 4.749 1.00 85.69 102 ASN A O 1
ATOM 805 N N . ASP A 1 103 ? 12.237 4.614 4.657 1.00 85.81 103 ASP A N 1
ATOM 806 C CA . ASP A 1 103 ? 10.808 4.339 4.763 1.00 85.81 103 ASP A CA 1
ATOM 807 C C . ASP A 1 103 ? 10.131 4.059 3.407 1.00 85.81 103 ASP A C 1
ATOM 809 O O . ASP A 1 103 ? 8.922 3.827 3.360 1.00 85.81 103 ASP A O 1
ATOM 813 N N . ILE A 1 104 ? 10.888 4.045 2.300 1.00 91.12 104 ILE A N 1
ATOM 814 C CA . ILE A 1 104 ? 10.393 3.712 0.959 1.00 91.12 104 ILE A CA 1
ATOM 815 C C . ILE A 1 104 ? 11.256 2.602 0.356 1.00 91.12 104 ILE A C 1
ATOM 817 O O . ILE A 1 104 ? 12.475 2.726 0.210 1.00 91.12 104 ILE A O 1
ATOM 821 N N . ARG A 1 105 ? 10.607 1.501 -0.033 1.00 92.00 105 ARG A N 1
ATOM 822 C CA . ARG A 1 105 ? 11.261 0.344 -0.651 1.00 92.00 105 ARG A CA 1
ATOM 823 C C . ARG A 1 105 ? 10.467 -0.173 -1.840 1.00 92.00 105 ARG A C 1
ATOM 825 O O . ARG A 1 105 ? 9.249 -0.311 -1.776 1.00 92.00 105 ARG A O 1
ATOM 832 N N . VAL A 1 106 ? 11.182 -0.500 -2.909 1.00 93.38 106 VAL A N 1
ATOM 833 C CA . VAL A 1 106 ? 10.685 -1.312 -4.020 1.00 93.38 106 VAL A CA 1
ATOM 834 C C . VAL A 1 106 ? 10.838 -2.773 -3.619 1.00 93.38 106 VAL A C 1
ATOM 836 O O . VAL A 1 106 ? 11.948 -3.220 -3.327 1.00 93.38 106 VAL A O 1
ATOM 839 N N . LEU A 1 107 ? 9.720 -3.498 -3.572 1.00 92.06 107 LEU A N 1
ATOM 840 C CA . LEU A 1 107 ? 9.693 -4.902 -3.155 1.00 92.06 107 LEU A CA 1
ATOM 841 C C . LEU A 1 107 ? 9.894 -5.876 -4.312 1.00 92.06 107 LEU A C 1
ATOM 843 O O . LEU A 1 107 ? 10.245 -7.021 -4.072 1.00 92.06 107 LEU A O 1
ATOM 847 N N . GLY A 1 108 ? 9.651 -5.450 -5.546 1.00 91.81 108 GLY A N 1
ATOM 848 C CA . GLY A 1 108 ? 9.730 -6.303 -6.719 1.00 91.81 108 GLY A CA 1
ATOM 849 C C . GLY A 1 108 ? 9.330 -5.552 -7.977 1.00 91.81 108 GLY A C 1
ATOM 850 O O . GLY A 1 108 ? 8.884 -4.403 -7.909 1.00 91.81 108 GLY A O 1
ATOM 851 N N . TRP A 1 109 ? 9.504 -6.204 -9.117 1.00 93.19 109 TRP A N 1
ATOM 852 C CA . TRP A 1 109 ? 9.152 -5.667 -10.428 1.00 93.19 109 TRP A CA 1
ATOM 853 C C . TRP A 1 109 ? 8.769 -6.805 -11.381 1.00 93.19 109 TRP A C 1
ATOM 855 O O . TRP A 1 109 ? 9.114 -7.961 -11.144 1.00 93.19 109 TRP A O 1
ATOM 865 N N . CYS A 1 110 ? 8.053 -6.480 -12.451 1.00 90.69 110 CYS A N 1
ATOM 866 C CA . CYS A 1 110 ? 7.859 -7.354 -13.604 1.00 90.69 110 CYS A CA 1
ATOM 867 C C . CYS A 1 110 ? 7.625 -6.505 -14.858 1.00 90.69 110 CYS A C 1
ATOM 869 O O . CYS A 1 110 ? 7.131 -5.377 -14.736 1.00 90.69 110 CYS A O 1
ATOM 871 N N . PRO A 1 111 ? 7.925 -7.022 -16.059 1.00 89.69 111 PRO A N 1
ATOM 872 C CA . PRO A 1 111 ? 7.381 -6.471 -17.291 1.00 89.69 111 PRO A CA 1
ATOM 873 C C . PRO A 1 111 ? 5.848 -6.511 -17.249 1.00 89.69 111 PRO A C 1
ATOM 875 O O . PRO A 1 111 ? 5.255 -7.450 -16.713 1.00 89.69 111 PRO A O 1
ATOM 878 N N . ALA A 1 112 ? 5.206 -5.490 -17.807 1.00 87.94 112 ALA A N 1
ATOM 879 C CA . ALA A 1 112 ? 3.757 -5.426 -17.947 1.00 87.94 112 ALA A CA 1
ATOM 880 C C . ALA A 1 112 ? 3.393 -5.189 -19.422 1.00 87.94 112 ALA A C 1
ATOM 882 O O . ALA A 1 112 ? 4.177 -4.548 -20.128 1.00 87.94 112 ALA A O 1
ATOM 883 N N . PRO A 1 113 ? 2.226 -5.671 -19.890 1.00 85.44 113 PRO A N 1
ATOM 884 C CA . PRO A 1 113 ? 1.766 -5.424 -21.253 1.00 85.44 113 PRO A CA 1
ATOM 885 C C . PRO A 1 113 ? 1.684 -3.930 -21.586 1.00 85.44 113 PRO A C 1
ATOM 887 O O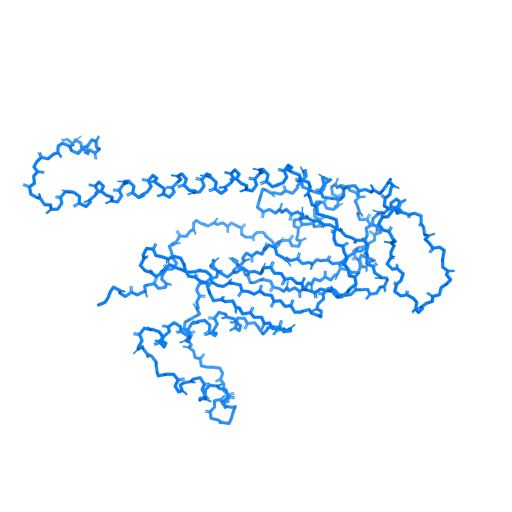 . PRO A 1 113 ? 1.388 -3.099 -20.720 1.00 85.44 113 PRO A O 1
ATOM 890 N N . ILE A 1 114 ? 1.892 -3.587 -22.858 1.00 85.00 114 ILE A N 1
ATOM 891 C CA . ILE A 1 114 ? 1.689 -2.218 -23.345 1.00 85.00 114 ILE A CA 1
ATOM 892 C C . ILE A 1 114 ? 0.228 -1.819 -23.084 1.00 85.00 114 ILE A C 1
ATOM 894 O O . ILE A 1 114 ? -0.696 -2.583 -23.342 1.00 85.00 114 ILE A O 1
ATOM 898 N N . GLY A 1 115 ? 0.018 -0.627 -22.520 1.00 85.25 115 GLY A N 1
ATOM 899 C CA . GLY A 1 115 ? -1.312 -0.142 -22.133 1.00 85.25 115 GLY A CA 1
ATOM 900 C C . GLY A 1 115 ? -1.806 -0.620 -20.760 1.00 85.25 115 GLY A C 1
ATOM 901 O O . GLY A 1 115 ? -2.894 -0.221 -20.338 1.00 85.25 115 GLY A O 1
ATOM 902 N N . PHE A 1 116 ? -1.022 -1.419 -20.026 1.00 88.25 116 PHE A N 1
ATOM 903 C CA . PHE A 1 116 ? -1.367 -1.831 -18.666 1.00 88.25 116 PHE A CA 1
ATOM 904 C C . PHE A 1 116 ? -1.596 -0.626 -17.736 1.00 88.25 116 PHE A C 1
ATOM 906 O O . PHE A 1 116 ? -0.775 0.289 -17.636 1.00 88.25 116 PHE A O 1
ATOM 913 N N . ASN A 1 117 ? -2.709 -0.653 -16.997 1.00 88.56 117 ASN A N 1
ATOM 914 C CA . ASN A 1 117 ? -3.074 0.387 -16.043 1.00 88.56 117 ASN A CA 1
ATOM 915 C C . ASN A 1 117 ? -3.238 -0.193 -14.641 1.00 88.56 117 ASN A C 1
ATOM 917 O O . ASN A 1 117 ? -4.107 -1.027 -14.398 1.00 88.56 117 ASN A O 1
ATOM 921 N N . ALA A 1 118 ? -2.464 0.320 -13.687 1.00 88.50 118 ALA A N 1
ATOM 922 C CA . ALA A 1 118 ? -2.472 -0.214 -12.336 1.00 88.50 118 ALA A CA 1
ATOM 923 C C . ALA A 1 118 ? -3.775 0.061 -11.552 1.00 88.50 118 ALA A C 1
ATOM 925 O O . ALA A 1 118 ? -3.938 -0.537 -10.501 1.00 88.50 118 ALA A O 1
ATOM 926 N N . ARG A 1 119 ? -4.688 0.943 -12.002 1.00 84.44 119 ARG A N 1
ATOM 927 C CA . ARG A 1 119 ? -5.830 1.474 -11.214 1.00 84.44 119 ARG A CA 1
ATOM 928 C C . ARG A 1 119 ? -7.002 0.499 -10.970 1.00 84.44 119 ARG A C 1
ATOM 930 O O . ARG A 1 119 ? -7.744 0.707 -10.016 1.00 84.44 119 ARG A O 1
ATOM 937 N N . PHE A 1 120 ? -7.226 -0.506 -11.817 1.00 63.47 120 PHE A N 1
ATOM 938 C CA . PHE A 1 120 ? -8.456 -1.325 -11.810 1.00 63.47 120 PHE A CA 1
ATOM 939 C C . PHE A 1 120 ? -8.324 -2.626 -11.003 1.00 63.47 120 PHE A C 1
ATOM 941 O O . PHE A 1 120 ? -8.293 -3.707 -11.582 1.00 63.47 120 PHE A O 1
ATOM 948 N N . VAL A 1 121 ? -8.179 -2.539 -9.674 1.00 65.19 121 VAL A N 1
ATOM 949 C CA . VAL A 1 121 ? -7.617 -3.666 -8.907 1.00 65.19 121 VAL A CA 1
ATOM 950 C C . VAL A 1 121 ? -8.281 -3.918 -7.562 1.00 65.19 121 VAL A C 1
ATOM 952 O O . VAL A 1 121 ? -8.454 -3.011 -6.747 1.00 65.19 121 VAL A O 1
ATOM 955 N N . PHE A 1 122 ? -8.503 -5.203 -7.270 1.00 72.50 122 PHE A N 1
ATOM 956 C CA . PHE A 1 122 ? -8.810 -5.671 -5.926 1.00 72.50 122 PHE A CA 1
ATOM 957 C C . PHE A 1 122 ? -7.702 -5.311 -4.942 1.00 72.50 122 PHE A C 1
ATOM 959 O O . PHE A 1 122 ? -6.568 -5.782 -5.042 1.00 72.50 122 PHE A O 1
ATOM 966 N N . SER A 1 123 ? -8.072 -4.507 -3.952 1.00 79.69 123 SER A N 1
ATOM 967 C CA . SER A 1 123 ? -7.177 -4.050 -2.899 1.00 79.69 123 SER A CA 1
ATOM 968 C C . SER A 1 123 ? -7.560 -4.681 -1.565 1.00 79.69 123 SER A C 1
ATOM 970 O O . SER A 1 123 ? -8.745 -4.785 -1.233 1.00 79.69 123 SER A O 1
ATOM 972 N N . LYS A 1 124 ? -6.555 -5.094 -0.790 1.00 80.69 124 LYS A N 1
ATOM 973 C CA . LYS A 1 124 ? -6.724 -5.594 0.583 1.00 80.69 124 LYS A CA 1
ATOM 974 C C . LYS A 1 124 ? -6.199 -4.575 1.584 1.00 80.69 124 LYS A C 1
ATOM 976 O O . LYS A 1 124 ? -5.041 -4.170 1.500 1.00 80.69 124 LYS A O 1
ATOM 981 N N . PHE A 1 125 ? -7.035 -4.222 2.552 1.00 79.31 125 PHE A N 1
ATOM 982 C CA . PHE A 1 125 ? -6.720 -3.300 3.634 1.00 79.31 125 PHE A CA 1
ATOM 983 C C . PHE A 1 125 ? -6.919 -3.981 4.990 1.00 79.31 125 PHE A C 1
ATOM 985 O O . PHE A 1 125 ? -8.054 -4.068 5.466 1.00 79.31 125 PHE A O 1
ATOM 992 N N . PRO A 1 126 ? -5.856 -4.495 5.628 1.00 78.19 126 PRO A N 1
ATOM 993 C CA . PRO A 1 126 ? -5.867 -4.726 7.058 1.00 78.19 126 PRO A CA 1
ATOM 994 C C . PRO A 1 126 ? -5.908 -3.388 7.801 1.00 78.19 126 PRO A C 1
ATOM 996 O O . PRO A 1 126 ? -5.130 -2.470 7.528 1.00 78.19 126 PRO A O 1
ATOM 999 N N . PHE A 1 127 ? -6.818 -3.310 8.762 1.00 80.94 127 PHE A N 1
ATOM 1000 C CA . PHE A 1 127 ? -6.826 -2.308 9.810 1.00 80.94 127 PHE A CA 1
ATOM 1001 C C . PHE A 1 127 ? -6.446 -2.999 11.117 1.00 80.94 127 PHE A C 1
ATOM 1003 O O . PHE A 1 127 ? -7.244 -3.766 1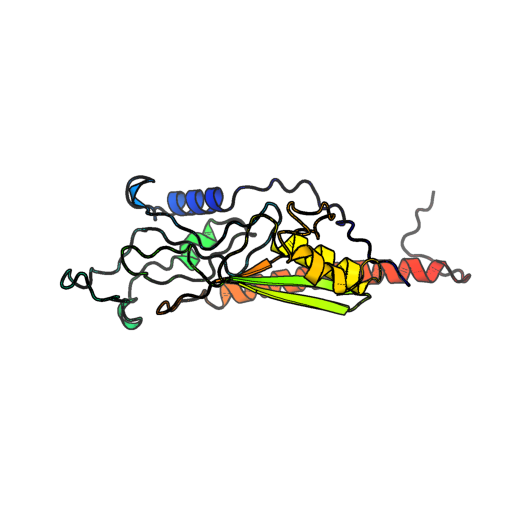1.661 1.00 80.94 127 PHE A O 1
ATOM 1010 N N . THR A 1 128 ? -5.221 -2.770 11.586 1.00 80.88 128 THR A N 1
ATOM 1011 C CA . THR A 1 128 ? -4.652 -3.469 12.747 1.00 80.88 128 THR A CA 1
ATOM 1012 C C . THR A 1 128 ? -4.785 -2.633 14.012 1.00 80.88 128 THR A C 1
ATOM 1014 O O . THR A 1 128 ? -4.406 -1.472 14.019 1.00 80.88 128 THR A O 1
ATOM 1017 N N . PHE A 1 129 ? -5.278 -3.193 15.107 1.00 79.12 129 PHE A N 1
ATOM 1018 C CA . PHE A 1 129 ? -5.580 -2.428 16.315 1.00 79.12 129 PHE A CA 1
ATOM 1019 C C . PHE A 1 129 ? -5.353 -3.256 17.586 1.00 79.12 129 PHE A C 1
ATOM 1021 O O . PHE A 1 129 ? -5.293 -4.481 17.529 1.00 79.12 129 PHE A O 1
ATOM 1028 N N . LEU A 1 130 ? -5.189 -2.591 18.730 1.00 77.12 130 LEU A N 1
ATOM 1029 C CA . LEU A 1 130 ? -4.912 -3.221 20.023 1.00 77.12 130 LEU A CA 1
ATOM 1030 C C . LEU A 1 130 ? -6.156 -3.240 20.904 1.00 77.12 130 LEU A C 1
ATOM 1032 O O . LEU A 1 130 ? -6.535 -2.207 21.440 1.00 77.12 130 LEU A O 1
ATOM 1036 N N . TRP A 1 131 ? -6.748 -4.410 21.124 1.00 69.62 131 TRP A N 1
ATOM 1037 C CA . TRP A 1 131 ? -7.827 -4.576 22.098 1.00 69.62 131 TRP A CA 1
ATOM 1038 C C . TRP A 1 131 ? -7.287 -5.236 23.366 1.00 69.62 131 TRP A C 1
ATOM 1040 O O . TRP A 1 131 ? -6.925 -6.416 23.367 1.00 69.62 131 TRP A O 1
ATOM 1050 N N . GLY A 1 132 ? -7.189 -4.455 24.447 1.00 76.69 132 GLY A N 1
ATOM 1051 C CA . GLY A 1 132 ? -6.409 -4.847 25.621 1.00 76.69 132 GLY A CA 1
ATOM 1052 C C . GLY A 1 132 ? -4.934 -5.020 25.241 1.00 76.69 132 GLY A C 1
ATOM 1053 O O . GLY A 1 132 ? -4.357 -4.137 24.614 1.00 76.69 132 GLY A O 1
ATOM 1054 N N . ASN A 1 133 ? -4.355 -6.182 25.556 1.00 75.38 133 ASN A N 1
ATOM 1055 C CA . ASN A 1 133 ? -2.976 -6.538 25.188 1.00 75.38 133 ASN A CA 1
ATOM 1056 C C . ASN A 1 133 ? -2.893 -7.443 23.945 1.00 75.38 133 ASN A C 1
ATOM 1058 O O . ASN A 1 133 ? -1.853 -8.048 23.689 1.00 75.38 133 ASN A O 1
ATOM 1062 N N . GLN A 1 134 ? -3.982 -7.577 23.182 1.00 77.62 134 GLN A N 1
ATOM 1063 C CA . GLN A 1 134 ? -4.023 -8.413 21.984 1.00 77.62 134 GLN A CA 1
ATOM 1064 C C . GLN A 1 134 ? -4.126 -7.566 20.719 1.00 77.62 134 GLN A C 1
ATOM 1066 O O . GLN A 1 134 ? -4.869 -6.585 20.658 1.00 77.62 134 GLN A O 1
ATOM 1071 N N . LEU A 1 135 ? -3.390 -7.983 19.690 1.00 82.44 135 LEU A N 1
ATOM 1072 C CA . LEU A 1 135 ? -3.434 -7.380 18.367 1.00 82.44 135 LEU A CA 1
ATOM 1073 C C . LEU A 1 135 ? -4.533 -8.041 17.532 1.00 82.44 135 LEU A C 1
ATOM 1075 O O . LEU A 1 135 ? -4.531 -9.255 17.334 1.00 82.44 135 LEU A O 1
ATOM 1079 N N . TRP A 1 136 ? -5.435 -7.229 17.001 1.00 82.44 136 TRP A N 1
ATOM 1080 C CA . TRP A 1 136 ? -6.530 -7.642 16.131 1.00 82.44 136 TRP A CA 1
ATOM 1081 C C . TRP A 1 136 ? -6.400 -6.978 14.765 1.00 82.44 136 TRP A C 1
ATOM 1083 O O . TRP A 1 136 ? -5.781 -5.923 14.633 1.00 82.44 136 TRP A O 1
ATOM 1093 N N . ALA A 1 137 ? -6.991 -7.582 13.733 1.00 86.69 137 ALA A N 1
ATOM 1094 C CA . ALA A 1 137 ? -7.000 -7.011 12.391 1.00 86.69 137 ALA A CA 1
ATOM 1095 C C . ALA A 1 137 ? -8.346 -7.223 11.690 1.00 86.69 137 ALA A C 1
ATOM 1097 O O . ALA A 1 137 ? -8.798 -8.357 11.535 1.00 86.69 137 ALA A O 1
ATOM 1098 N N . MET A 1 138 ? -8.948 -6.138 11.197 1.00 89.00 138 MET A N 1
ATOM 1099 C CA . MET A 1 138 ? -10.074 -6.197 10.259 1.00 89.00 138 MET A CA 1
ATOM 1100 C C . MET A 1 138 ? -9.527 -6.187 8.834 1.00 89.00 138 MET A C 1
ATOM 1102 O O . MET A 1 138 ? -8.853 -5.237 8.446 1.00 89.00 138 MET A O 1
ATOM 1106 N N . LYS A 1 139 ? -9.796 -7.232 8.048 1.00 90.56 139 LYS A N 1
ATOM 1107 C CA . LYS A 1 139 ? -9.356 -7.314 6.648 1.00 90.56 139 LYS A CA 1
ATOM 1108 C C . LYS A 1 139 ? -10.505 -6.949 5.724 1.00 90.56 139 LYS A C 1
ATOM 1110 O O . LYS A 1 139 ? -11.489 -7.678 5.648 1.00 90.56 139 LYS A O 1
ATOM 1115 N N . ILE A 1 140 ? -10.353 -5.851 4.993 1.00 90.25 140 ILE A N 1
ATOM 1116 C CA . ILE A 1 140 ? -11.354 -5.373 4.040 1.00 90.25 140 ILE A CA 1
ATOM 1117 C C . ILE A 1 140 ? -10.805 -5.576 2.626 1.00 90.25 140 ILE A C 1
ATOM 1119 O O . ILE A 1 140 ? -9.706 -5.119 2.311 1.00 90.25 140 ILE A O 1
ATOM 1123 N N . LYS A 1 141 ? -11.557 -6.288 1.779 1.00 91.00 141 LYS A N 1
ATOM 1124 C CA . LYS A 1 141 ? -11.239 -6.511 0.361 1.00 91.00 141 LYS A CA 1
ATOM 1125 C C . LYS A 1 141 ? -12.334 -5.883 -0.494 1.00 91.00 141 LYS A C 1
ATOM 1127 O O . LYS A 1 141 ? -13.511 -6.065 -0.206 1.00 91.00 141 LYS A O 1
ATOM 1132 N N . GLY A 1 142 ? -11.946 -5.170 -1.542 1.00 88.69 142 GLY A N 1
ATOM 1133 C CA . GLY A 1 142 ? -12.883 -4.543 -2.473 1.00 88.69 142 GLY A CA 1
ATOM 1134 C C . GLY A 1 142 ? -12.205 -4.201 -3.792 1.00 88.69 142 GLY A C 1
ATOM 1135 O O . GLY A 1 142 ? -10.977 -4.153 -3.859 1.00 88.69 142 GLY A O 1
ATOM 1136 N N . SER A 1 143 ? -13.004 -3.993 -4.837 1.00 87.12 143 SER A N 1
ATOM 1137 C CA . SER A 1 143 ? -12.531 -3.601 -6.172 1.00 87.12 143 SER A CA 1
ATOM 1138 C C . SER A 1 143 ? -12.067 -2.145 -6.227 1.00 87.12 143 SER A C 1
ATOM 1140 O O . SER A 1 143 ? -11.131 -1.816 -6.944 1.00 87.12 143 SER A O 1
ATOM 1142 N N . ALA A 1 144 ? -12.711 -1.266 -5.463 1.00 87.06 144 ALA A N 1
ATOM 1143 C CA . ALA A 1 144 ? -12.327 0.125 -5.294 1.00 87.06 144 ALA A CA 1
ATOM 1144 C C . ALA A 1 144 ? -12.905 0.665 -3.984 1.00 87.06 144 ALA A C 1
ATOM 1146 O O . ALA A 1 144 ? -13.904 0.154 -3.478 1.00 87.06 144 ALA A O 1
ATOM 1147 N N . PHE A 1 145 ? -12.289 1.727 -3.465 1.00 88.69 145 PHE A N 1
ATOM 1148 C CA . PHE A 1 145 ? -12.772 2.430 -2.284 1.00 88.69 145 PHE A CA 1
ATOM 1149 C C . PHE A 1 145 ? -12.869 3.930 -2.549 1.00 88.69 145 PHE A C 1
ATOM 1151 O O . PHE A 1 145 ? -11.974 4.532 -3.150 1.00 88.69 145 PHE A O 1
ATOM 1158 N N . LEU A 1 146 ? -13.952 4.539 -2.072 1.00 90.19 146 LEU A N 1
ATOM 1159 C CA . LEU A 1 146 ? -14.125 5.985 -2.040 1.00 90.19 146 LEU A CA 1
ATOM 1160 C C . LEU A 1 146 ? -13.189 6.612 -1.003 1.00 90.19 146 LEU A C 1
ATOM 1162 O O . LEU A 1 146 ? -12.664 5.954 -0.099 1.00 90.19 146 LEU A O 1
ATOM 1166 N N . TRP A 1 147 ? -13.008 7.926 -1.116 1.00 88.25 147 TRP A N 1
ATOM 1167 C CA . TRP A 1 147 ? -12.176 8.675 -0.186 1.00 88.25 147 TRP A CA 1
ATOM 1168 C C . TRP A 1 147 ? 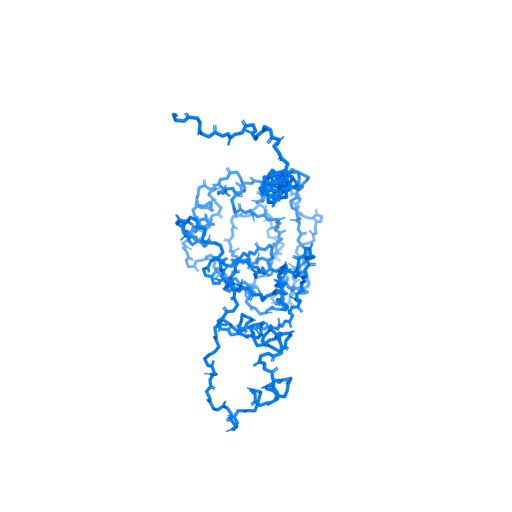-12.667 8.499 1.259 1.00 88.25 147 TRP A C 1
ATOM 1170 O O . TRP A 1 147 ? -13.851 8.673 1.554 1.00 88.25 147 TRP A O 1
ATOM 1180 N N . HIS A 1 148 ? -11.750 8.107 2.146 1.00 88.88 148 HIS A N 1
ATOM 1181 C CA . HIS A 1 148 ? -12.006 7.762 3.548 1.00 88.88 148 HIS A CA 1
ATOM 1182 C C . HIS A 1 148 ? -12.968 6.585 3.814 1.00 88.88 148 HIS A C 1
ATOM 1184 O O . HIS A 1 148 ? -13.247 6.307 4.981 1.00 88.88 148 HIS A O 1
ATOM 1190 N N . GLN A 1 149 ? -13.456 5.865 2.795 1.00 91.06 149 GLN A N 1
ATOM 1191 C CA . GLN A 1 149 ? -14.506 4.848 2.964 1.00 91.06 149 GLN A CA 1
ATOM 1192 C C . GLN A 1 149 ? -14.141 3.792 4.010 1.00 91.06 149 GLN A C 1
ATOM 1194 O O . GLN A 1 149 ? -14.907 3.559 4.940 1.00 91.06 149 GLN A O 1
ATOM 1199 N N . VAL A 1 150 ? -12.940 3.218 3.905 1.00 91.69 150 VAL A N 1
ATOM 1200 C CA . VAL A 1 150 ? -12.466 2.168 4.818 1.00 91.69 150 VAL A CA 1
ATOM 1201 C C . VAL A 1 150 ? -12.420 2.663 6.266 1.00 91.69 150 VAL A C 1
ATOM 1203 O O . VAL A 1 150 ? -12.916 1.993 7.166 1.00 91.69 150 VAL A O 1
ATOM 1206 N N . ARG A 1 151 ? -11.888 3.869 6.500 1.00 92.25 151 ARG A N 1
ATOM 1207 C CA . ARG A 1 151 ? -11.791 4.457 7.848 1.00 92.25 151 ARG A CA 1
ATOM 1208 C C . ARG A 1 151 ? -13.166 4.756 8.445 1.00 92.25 151 ARG A C 1
ATOM 1210 O O . ARG A 1 151 ? -13.334 4.636 9.654 1.00 92.25 151 ARG A O 1
ATOM 1217 N N . CYS A 1 152 ? -14.135 5.139 7.613 1.00 92.12 152 CYS A N 1
ATOM 1218 C CA . CYS A 1 152 ? -15.515 5.348 8.045 1.00 92.12 152 CYS A CA 1
ATOM 1219 C C . CYS A 1 152 ? -16.211 4.032 8.397 1.00 92.12 152 CYS A C 1
ATOM 1221 O O . CYS A 1 152 ? -16.834 3.960 9.449 1.00 92.12 152 CYS A O 1
ATOM 1223 N N . MET A 1 153 ? -16.060 2.989 7.573 1.00 93.38 153 MET A N 1
ATOM 1224 C CA . MET A 1 153 ? -16.610 1.660 7.871 1.00 93.38 153 MET A CA 1
ATOM 1225 C C . MET A 1 153 ? -16.069 1.132 9.201 1.00 93.38 153 MET A C 1
ATOM 1227 O O . MET A 1 153 ? -16.831 0.747 10.082 1.00 93.38 153 MET A O 1
ATOM 1231 N N . VAL A 1 154 ? -14.746 1.180 9.370 1.00 92.44 154 VAL A N 1
ATOM 1232 C CA . VAL A 1 154 ? -14.074 0.715 10.587 1.00 92.44 154 VAL A CA 1
ATOM 1233 C C . VAL A 1 154 ? -14.524 1.506 11.819 1.00 92.44 154 VAL A C 1
ATOM 1235 O O . VAL A 1 154 ? -14.756 0.906 12.864 1.00 92.44 154 VAL A O 1
ATOM 1238 N N . ALA A 1 155 ? -14.705 2.826 11.707 1.00 92.19 155 ALA A N 1
ATOM 1239 C CA . ALA A 1 155 ? -15.191 3.645 12.817 1.00 92.19 155 ALA A CA 1
ATOM 1240 C C . ALA A 1 155 ? -16.566 3.185 13.323 1.00 92.19 155 ALA A C 1
ATOM 1242 O O . ALA A 1 155 ? -16.735 2.993 14.524 1.00 92.19 155 ALA A O 1
ATOM 1243 N N . VAL A 1 156 ? -17.523 2.951 12.419 1.00 93.31 156 VAL A N 1
ATOM 1244 C CA . VAL A 1 156 ? -18.869 2.483 12.792 1.00 93.31 156 VAL A CA 1
ATOM 1245 C C . VAL A 1 156 ? -18.809 1.082 13.409 1.00 93.31 156 VAL A C 1
ATOM 1247 O O . VAL A 1 156 ? -19.417 0.849 14.450 1.00 93.31 156 VAL A O 1
ATOM 1250 N N . LEU A 1 157 ? -18.002 0.173 12.850 1.00 92.75 157 LEU A N 1
ATOM 1251 C CA . LEU A 1 157 ? -17.810 -1.166 13.424 1.00 92.75 157 LEU A CA 1
ATOM 1252 C C . LEU A 1 157 ? -17.229 -1.116 14.846 1.00 92.75 157 LEU A C 1
ATOM 1254 O O . LEU A 1 157 ? -17.637 -1.899 15.703 1.00 92.75 157 LEU A O 1
ATOM 1258 N N . PHE A 1 158 ? -16.319 -0.180 15.130 1.00 90.31 158 PHE A N 1
ATOM 1259 C CA . PHE A 1 158 ? -15.824 0.035 16.492 1.00 90.31 158 PHE A CA 1
ATOM 1260 C C . PHE A 1 158 ? -16.889 0.586 17.434 1.00 90.31 158 PHE A C 1
ATOM 1262 O O . PHE A 1 158 ? -16.920 0.172 18.591 1.00 90.31 158 PHE A O 1
ATOM 1269 N N . MET A 1 159 ? -17.739 1.503 16.968 1.00 91.19 159 MET A N 1
ATOM 1270 C CA . MET A 1 159 ? -18.844 2.030 17.774 1.00 91.19 159 MET A CA 1
ATOM 1271 C C . MET A 1 159 ? -19.811 0.908 18.163 1.00 91.19 159 MET A C 1
ATOM 1273 O O . MET A 1 159 ? -20.163 0.793 19.336 1.00 91.19 159 MET A O 1
ATOM 1277 N N . ILE A 1 160 ? -20.141 0.021 17.218 1.00 93.31 160 ILE A N 1
ATOM 1278 C CA . ILE A 1 160 ? -20.963 -1.171 17.474 1.00 93.31 160 ILE A CA 1
ATOM 1279 C C . ILE A 1 160 ? -20.272 -2.098 18.481 1.00 93.31 160 ILE A C 1
ATOM 1281 O O . ILE A 1 160 ? -20.866 -2.475 19.487 1.00 93.31 160 ILE A O 1
ATOM 1285 N N . GLY A 1 161 ? -18.992 -2.423 18.266 1.00 88.81 161 GLY A N 1
ATOM 1286 C CA . GLY A 1 161 ? -18.231 -3.297 19.168 1.00 88.81 161 GLY A CA 1
ATOM 1287 C C . GLY A 1 161 ? -18.066 -2.750 20.594 1.00 88.81 161 GLY A C 1
ATOM 1288 O O . GLY A 1 161 ? -17.866 -3.522 21.528 1.00 88.81 161 GLY A O 1
ATOM 1289 N N . GLN A 1 162 ? -18.173 -1.431 20.778 1.00 88.00 162 GLN A N 1
ATOM 1290 C CA . GLN A 1 162 ? -18.163 -0.767 22.087 1.00 88.00 162 GLN A CA 1
ATOM 1291 C C . GLN A 1 162 ? -19.563 -0.616 22.706 1.00 88.00 162 GLN A C 1
ATOM 1293 O O . GLN A 1 162 ? -19.669 -0.137 23.835 1.00 88.00 162 GLN A O 1
ATOM 1298 N N . GLY A 1 163 ? -20.626 -0.998 21.990 1.00 91.94 163 GLY A N 1
ATOM 1299 C CA . GLY A 1 163 ? -22.014 -0.801 22.415 1.00 91.94 163 GLY A CA 1
ATOM 1300 C C . GLY A 1 163 ? -22.494 0.652 22.332 1.00 91.94 163 GLY A C 1
ATOM 1301 O O . GLY A 1 163 ? -23.478 1.004 22.974 1.00 91.94 163 GLY A O 1
ATOM 1302 N N . LEU A 1 164 ? -21.793 1.504 21.576 1.00 91.38 164 LEU A N 1
ATOM 1303 C CA . LEU A 1 164 ? -22.152 2.911 21.364 1.00 91.38 164 LEU A CA 1
ATOM 1304 C C . LEU A 1 164 ? -23.117 3.107 20.185 1.00 91.38 164 LEU A C 1
ATOM 1306 O O . LEU A 1 164 ? -23.690 4.182 20.051 1.00 91.38 164 LEU A O 1
ATOM 1310 N N . GLU A 1 165 ? -23.279 2.088 19.341 1.00 95.38 165 GLU A N 1
ATOM 1311 C CA . GLU A 1 165 ? -24.224 2.042 18.222 1.00 95.38 165 GLU A CA 1
ATOM 1312 C C . GLU A 1 165 ? -24.858 0.646 18.133 1.00 95.38 165 GLU A C 1
ATOM 1314 O O . GLU A 1 165 ? -24.216 -0.354 18.469 1.00 95.38 165 GLU A O 1
ATOM 1319 N N . SER A 1 166 ? -26.105 0.566 17.659 1.00 96.00 166 SER A N 1
ATOM 1320 C CA . SER A 1 166 ? -26.753 -0.721 17.351 1.00 96.00 166 SER A CA 1
ATOM 1321 C C . SER A 1 166 ? -26.185 -1.307 16.051 1.00 96.00 166 SER A C 1
ATOM 1323 O O . SER A 1 166 ? -25.922 -0.536 15.127 1.00 96.00 166 SER A O 1
ATOM 1325 N N . PRO A 1 167 ? -26.061 -2.642 15.898 1.00 96.75 167 PRO A N 1
ATOM 1326 C CA . PRO A 1 167 ? -25.765 -3.266 14.605 1.00 96.75 167 PRO A CA 1
ATOM 1327 C C . PRO A 1 167 ? -26.697 -2.823 13.464 1.00 96.75 167 PRO A C 1
ATOM 1329 O O . PRO A 1 167 ? -26.236 -2.684 12.331 1.00 96.75 167 PRO A O 1
ATOM 1332 N N . ASP A 1 168 ? -27.963 -2.510 13.769 1.00 95.94 168 ASP A N 1
ATOM 1333 C CA . ASP A 1 168 ? -28.975 -2.062 12.793 1.00 95.94 168 ASP A CA 1
ATOM 1334 C C . ASP A 1 168 ? -28.598 -0.747 12.090 1.00 95.94 168 ASP A C 1
ATOM 1336 O O . ASP A 1 168 ? -29.145 -0.405 11.037 1.00 95.94 168 ASP A O 1
ATOM 1340 N N . VAL A 1 169 ? -27.648 0.011 12.656 1.00 94.50 169 VAL A N 1
ATOM 1341 C CA . VAL A 1 169 ? -27.130 1.232 12.033 1.00 94.50 169 VAL A CA 1
ATOM 1342 C C . VAL A 1 169 ? -26.537 0.936 10.656 1.00 94.50 169 VAL A C 1
ATOM 1344 O O . VAL A 1 169 ? -26.624 1.776 9.770 1.00 94.50 169 VAL A O 1
ATOM 1347 N N . ILE A 1 170 ? -25.970 -0.254 10.435 1.00 93.44 170 ILE A N 1
ATOM 1348 C CA . ILE A 1 170 ? -25.384 -0.616 9.141 1.00 93.44 170 ILE A CA 1
ATOM 1349 C C . ILE A 1 170 ? -26.456 -0.642 8.052 1.00 93.44 170 ILE A C 1
ATOM 1351 O O . ILE A 1 170 ? -26.267 -0.013 7.012 1.00 93.44 170 ILE A O 1
ATOM 1355 N N . ASP A 1 171 ? -27.587 -1.296 8.313 1.00 94.38 171 ASP A N 1
ATOM 1356 C CA . ASP A 1 171 ? -28.699 -1.367 7.362 1.00 94.38 171 ASP A CA 1
ATOM 1357 C C . ASP A 1 171 ? -29.288 0.019 7.107 1.00 94.38 171 ASP A C 1
ATOM 1359 O O . ASP A 1 171 ? -29.572 0.374 5.964 1.00 94.38 171 ASP A O 1
ATOM 1363 N N . ALA A 1 172 ? -29.399 0.840 8.157 1.00 92.81 172 ALA A N 1
ATOM 1364 C CA . ALA A 1 172 ? -29.823 2.224 8.006 1.00 92.81 172 ALA A CA 1
ATOM 1365 C C . ALA A 1 172 ? -28.872 3.004 7.085 1.00 92.81 172 ALA A C 1
ATOM 1367 O O . ALA A 1 172 ? -29.350 3.638 6.157 1.00 92.81 172 ALA A O 1
ATOM 1368 N N . LEU A 1 173 ? -27.552 2.915 7.292 1.00 92.81 173 LEU A N 1
ATOM 1369 C CA . LEU A 1 173 ? -26.542 3.662 6.528 1.00 92.81 173 LEU A CA 1
ATOM 1370 C C . LEU A 1 173 ? -26.359 3.191 5.080 1.00 92.81 173 LEU A C 1
ATOM 1372 O O . LEU A 1 173 ? -25.852 3.956 4.255 1.00 92.81 173 LEU A O 1
ATOM 1376 N N . LEU A 1 174 ? -26.706 1.939 4.779 1.00 92.44 174 LEU A N 1
ATOM 1377 C CA . LEU A 1 174 ? -26.686 1.400 3.417 1.00 92.44 174 LEU A CA 1
ATOM 1378 C C . LEU A 1 174 ? -27.945 1.769 2.621 1.00 92.44 174 LEU A C 1
ATOM 1380 O O . LEU A 1 174 ? -27.919 1.710 1.392 1.00 92.44 174 LEU A O 1
ATOM 1384 N N . ASP A 1 175 ? -29.011 2.192 3.299 1.00 93.75 175 ASP A N 1
ATOM 1385 C CA . ASP A 1 175 ? -30.219 2.717 2.676 1.00 93.75 175 ASP A CA 1
ATOM 1386 C C . ASP A 1 175 ? -30.016 4.191 2.280 1.00 93.75 175 ASP A C 1
ATOM 1388 O O . ASP A 1 175 ? -29.902 5.097 3.117 1.00 93.75 175 ASP A O 1
ATOM 1392 N N . THR A 1 176 ? -29.957 4.435 0.970 1.00 92.25 176 THR A N 1
ATOM 1393 C CA . THR A 1 176 ? -29.731 5.768 0.397 1.00 92.25 176 THR A CA 1
ATOM 1394 C C . THR A 1 176 ? -30.950 6.680 0.473 1.00 92.25 176 THR A C 1
ATOM 1396 O O . THR A 1 176 ? -30.783 7.900 0.425 1.00 92.25 176 THR A O 1
ATOM 1399 N N . ASP A 1 177 ? -32.152 6.120 0.614 1.00 93.94 177 ASP A N 1
ATOM 1400 C CA . ASP A 1 177 ? -33.382 6.899 0.767 1.00 93.94 177 ASP A CA 1
ATOM 1401 C C . ASP A 1 177 ? -33.508 7.393 2.212 1.00 93.94 177 ASP A C 1
ATOM 1403 O O . ASP A 1 177 ? -33.854 8.552 2.462 1.00 93.94 177 ASP A O 1
ATOM 1407 N N . ARG A 1 178 ? -33.140 6.541 3.178 1.00 90.81 178 ARG A N 1
ATOM 1408 C CA . ARG A 1 178 ? -33.104 6.895 4.607 1.00 90.81 178 ARG A CA 1
ATOM 1409 C C . ARG A 1 178 ? -31.903 7.762 4.973 1.00 90.81 178 ARG A C 1
ATOM 1411 O O . ARG A 1 178 ? -32.031 8.649 5.819 1.00 90.81 178 ARG A O 1
ATOM 1418 N N . THR A 1 179 ? -30.755 7.548 4.332 1.00 89.38 179 THR A N 1
ATOM 1419 C CA . THR A 1 179 ? -29.520 8.316 4.561 1.00 89.38 179 THR A CA 1
ATOM 1420 C C . THR A 1 179 ? -29.010 8.938 3.263 1.00 89.38 179 THR A C 1
ATOM 1422 O O . THR A 1 179 ? -28.027 8.483 2.676 1.00 89.38 179 THR A O 1
ATOM 1425 N N . PRO A 1 180 ? -29.607 10.063 2.829 1.00 88.44 180 PRO A N 1
ATOM 1426 C CA . PRO A 1 180 ? -29.228 10.713 1.573 1.00 88.44 180 PRO A CA 1
ATOM 1427 C C . PRO A 1 180 ? -27.834 11.354 1.625 1.00 88.44 180 PRO A C 1
ATOM 1429 O O . PRO A 1 180 ? -27.320 11.842 0.618 1.00 88.44 180 PRO A O 1
ATOM 1432 N N . ARG A 1 181 ? -27.222 11.432 2.813 1.00 86.31 181 ARG A N 1
ATOM 1433 C CA . ARG A 1 181 ? -25.897 12.018 3.020 1.00 86.31 181 ARG A CA 1
ATOM 1434 C C . ARG A 1 181 ? -25.091 11.189 3.999 1.00 86.31 181 ARG A C 1
ATOM 1436 O O . ARG A 1 181 ? -25.625 10.586 4.924 1.00 86.31 181 ARG A O 1
ATOM 1443 N N . LYS A 1 182 ? -23.773 11.255 3.822 1.00 80.50 182 LYS A N 1
ATOM 1444 C CA . LYS A 1 182 ? -22.813 10.608 4.709 1.00 80.50 182 LYS A CA 1
ATOM 1445 C C . LYS A 1 182 ? -22.960 11.141 6.149 1.00 80.50 182 LYS A C 1
ATOM 1447 O O . LYS A 1 182 ? -22.816 12.351 6.346 1.00 80.50 182 LYS A O 1
ATOM 1452 N N . PRO A 1 183 ? -23.168 10.268 7.147 1.00 83.75 183 PRO A N 1
ATOM 1453 C CA . PRO A 1 183 ? -23.184 10.654 8.556 1.00 83.75 183 PRO A CA 1
ATOM 1454 C C . PRO A 1 183 ? -21.800 11.117 9.037 1.00 83.75 183 PRO A C 1
ATOM 1456 O O . PRO A 1 183 ? -20.758 10.699 8.520 1.00 83.75 183 PRO A O 1
ATOM 1459 N N . GLN A 1 184 ? -21.782 11.969 10.062 1.00 85.44 184 GLN A N 1
ATOM 1460 C CA . GLN A 1 184 ? -20.556 12.551 10.616 1.00 85.44 184 GLN A CA 1
ATOM 1461 C C . GLN A 1 184 ? -20.012 11.714 11.781 1.00 85.44 184 GLN A C 1
ATOM 1463 O O . GLN A 1 184 ? -20.098 12.108 12.940 1.00 85.44 184 GLN A O 1
ATOM 1468 N N . TYR A 1 185 ? -19.424 10.561 11.464 1.00 86.69 185 TYR A N 1
ATOM 1469 C CA . TYR A 1 185 ? -18.628 9.793 12.425 1.00 86.69 185 TYR A CA 1
ATOM 1470 C C . TYR A 1 185 ? -17.178 10.283 12.452 1.00 86.69 185 TYR A C 1
ATOM 1472 O O . TYR A 1 185 ? -16.593 10.595 11.408 1.00 86.69 185 TYR A O 1
ATOM 1480 N N . ILE A 1 186 ? -16.564 10.286 13.640 1.00 87.94 186 ILE A N 1
ATOM 1481 C CA . ILE A 1 186 ? -15.114 10.468 13.767 1.00 87.94 186 ILE A CA 1
ATOM 1482 C C . ILE A 1 186 ? -14.436 9.296 13.055 1.00 87.94 186 ILE A C 1
ATOM 1484 O O . ILE A 1 186 ? -14.689 8.135 13.365 1.00 87.94 186 ILE A O 1
ATOM 1488 N N . MET A 1 187 ? -13.581 9.597 12.080 1.00 87.75 187 MET A N 1
ATOM 1489 C CA . MET A 1 187 ? -12.881 8.564 11.322 1.00 87.75 187 MET A CA 1
ATOM 1490 C C . MET A 1 187 ? -11.886 7.814 12.203 1.00 87.75 187 MET A C 1
ATOM 1492 O O . MET A 1 187 ? -11.174 8.421 13.003 1.00 87.75 187 MET A O 1
ATOM 1496 N N . ALA A 1 188 ? -11.765 6.506 11.976 1.00 89.56 188 ALA A N 1
ATOM 1497 C CA . ALA A 1 188 ? -10.734 5.702 12.618 1.00 89.56 188 ALA A CA 1
ATOM 1498 C C . ALA A 1 188 ? -9.329 6.244 12.264 1.00 89.56 188 ALA A C 1
ATOM 1500 O O . ALA A 1 188 ? -9.166 6.769 11.159 1.00 89.56 188 ALA A O 1
ATOM 1501 N N . PRO A 1 189 ? -8.309 6.154 13.136 1.00 87.12 189 PRO A N 1
ATOM 1502 C CA . PRO A 1 189 ? -6.957 6.662 12.855 1.00 87.12 189 PRO A CA 1
ATOM 1503 C C . PRO A 1 189 ? -6.327 6.086 11.571 1.00 87.12 189 PRO A C 1
ATOM 1505 O O . PRO A 1 189 ? -6.634 4.965 11.175 1.00 87.12 189 PRO A O 1
ATOM 1508 N N . GLU A 1 190 ? -5.441 6.836 10.911 1.00 85.06 190 GLU A N 1
ATOM 1509 C CA . GLU A 1 190 ? -4.794 6.421 9.651 1.00 85.06 190 GLU A CA 1
ATOM 1510 C C . GLU A 1 190 ? -3.652 5.411 9.817 1.00 85.06 190 GLU A C 1
ATOM 1512 O O . GLU A 1 190 ? -3.495 4.536 8.974 1.00 85.06 190 GLU A O 1
ATOM 1517 N N . ILE A 1 191 ? -2.881 5.516 10.902 1.00 86.25 191 ILE A N 1
ATOM 1518 C CA . ILE A 1 191 ? -1.712 4.673 11.210 1.00 86.25 191 ILE A CA 1
ATOM 1519 C C . ILE A 1 191 ? -1.993 3.162 11.074 1.00 86.25 191 ILE A C 1
ATOM 1521 O O . ILE A 1 191 ? -1.196 2.473 10.436 1.00 86.25 191 ILE A O 1
ATOM 1525 N N . PRO A 1 192 ? -3.085 2.618 11.646 1.00 87.56 192 PRO A N 1
ATOM 1526 C CA . PRO A 1 192 ? -3.388 1.185 11.577 1.00 87.56 192 PRO A CA 1
ATOM 1527 C C . PRO A 1 192 ? -3.838 0.688 10.200 1.00 87.56 192 PRO A C 1
ATOM 1529 O O . PRO A 1 192 ? -3.933 -0.524 9.998 1.00 87.56 192 PRO A O 1
ATOM 1532 N N . LEU A 1 193 ? -4.149 1.595 9.271 1.00 89.44 193 LEU A N 1
ATOM 1533 C CA . LEU A 1 193 ? -4.597 1.246 7.934 1.00 89.44 193 LEU A CA 1
ATOM 1534 C C . LEU A 1 193 ? -3.386 1.028 7.024 1.00 89.44 193 LEU A C 1
ATOM 1536 O O . LEU A 1 193 ? -2.573 1.931 6.814 1.00 89.44 193 LEU A O 1
ATOM 1540 N N . VAL A 1 194 ? -3.299 -0.164 6.438 1.00 89.50 194 VAL A N 1
ATOM 1541 C CA . VAL A 1 194 ? -2.224 -0.517 5.506 1.00 89.50 194 VAL A CA 1
ATOM 1542 C C . VAL A 1 194 ? -2.827 -1.024 4.204 1.00 89.50 194 VAL A C 1
ATOM 1544 O O . VAL A 1 194 ? -3.658 -1.925 4.225 1.00 89.50 194 VAL A O 1
ATOM 1547 N N . LEU A 1 195 ? -2.394 -0.500 3.055 1.00 89.06 195 LEU A N 1
ATOM 1548 C CA . LEU A 1 195 ? -2.642 -1.178 1.777 1.00 89.06 195 LEU A CA 1
ATOM 1549 C C . LEU A 1 195 ? -1.729 -2.411 1.694 1.00 89.06 195 LEU A C 1
ATOM 1551 O O . LEU A 1 195 ? -0.512 -2.285 1.530 1.00 89.06 195 LEU A O 1
ATOM 1555 N N . GLN A 1 196 ? -2.311 -3.600 1.844 1.00 89.38 196 GLN A N 1
ATOM 1556 C CA . GLN A 1 196 ? -1.571 -4.860 1.935 1.00 89.38 196 GLN A CA 1
ATOM 1557 C C . GLN A 1 196 ? -1.234 -5.456 0.575 1.00 89.38 196 GLN A C 1
ATOM 1559 O O . GLN A 1 196 ? -0.124 -5.942 0.389 1.00 89.38 196 GLN A O 1
ATOM 1564 N N . ALA A 1 197 ? -2.187 -5.470 -0.352 1.00 87.06 197 ALA A N 1
ATOM 1565 C CA . ALA A 1 197 ? -1.999 -6.110 -1.646 1.00 87.06 197 ALA A CA 1
ATOM 1566 C C . ALA A 1 197 ? -2.916 -5.496 -2.699 1.00 87.06 197 ALA A C 1
ATOM 1568 O O . ALA A 1 197 ? -4.050 -5.128 -2.386 1.00 87.06 197 ALA A O 1
ATOM 1569 N N . CYS A 1 198 ? -2.410 -5.472 -3.929 1.00 87.88 198 CYS A N 1
ATOM 1570 C CA . CYS A 1 198 ? -3.150 -5.255 -5.163 1.00 87.88 198 CYS A CA 1
ATOM 1571 C C . CYS A 1 198 ? -3.022 -6.536 -6.005 1.00 87.88 198 CYS A C 1
ATOM 1573 O O . CYS A 1 198 ? -1.908 -7.021 -6.201 1.00 87.88 198 CYS A O 1
ATOM 1575 N N . GLU A 1 199 ? -4.139 -7.112 -6.446 1.00 84.25 199 GLU A N 1
ATOM 1576 C CA . GLU A 1 199 ? -4.167 -8.369 -7.214 1.00 84.25 199 GLU A CA 1
ATOM 1577 C C . GLU A 1 199 ? -4.322 -8.102 -8.719 1.00 84.25 199 GLU A C 1
ATOM 1579 O O . GLU A 1 199 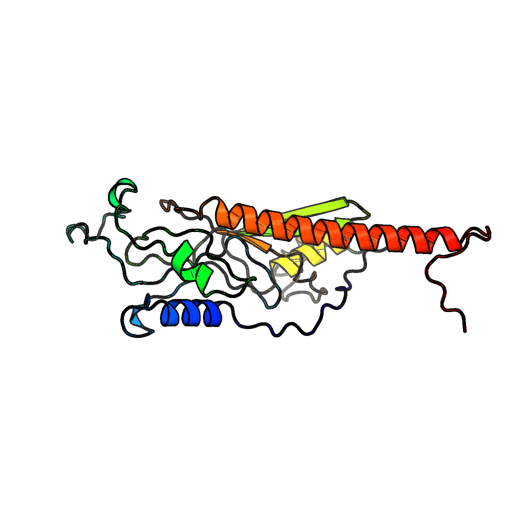? -5.256 -7.425 -9.137 1.00 84.25 199 GLU A O 1
ATOM 1584 N N . PHE A 1 200 ? -3.430 -8.665 -9.536 1.00 84.94 200 PHE A N 1
ATOM 1585 C CA . PHE A 1 200 ? -3.447 -8.522 -10.993 1.00 84.94 200 PHE A CA 1
ATOM 1586 C C . PHE A 1 200 ? -3.415 -9.897 -11.651 1.00 84.94 200 PHE A C 1
ATOM 1588 O O . PHE A 1 200 ? -2.627 -10.754 -11.251 1.00 84.94 200 PHE A O 1
ATOM 1595 N N . GLU A 1 201 ? -4.242 -10.103 -12.671 1.00 82.88 201 GLU A N 1
ATOM 1596 C CA . GLU A 1 201 ? -4.213 -11.333 -13.459 1.00 82.88 201 GLU A CA 1
ATOM 1597 C C . GLU A 1 201 ? -3.014 -11.333 -14.416 1.00 82.88 201 GLU A C 1
ATOM 1599 O O . GLU A 1 201 ? -2.661 -10.309 -14.998 1.00 82.88 201 GLU A O 1
ATOM 1604 N N . GLY A 1 202 ? -2.355 -12.485 -14.553 1.00 80.62 202 GLY A N 1
ATOM 1605 C CA . GLY A 1 202 ? -1.249 -12.689 -15.496 1.00 80.62 202 GLY A CA 1
ATOM 1606 C C . GLY A 1 202 ? 0.100 -12.071 -15.103 1.00 80.62 202 GLY A C 1
ATOM 1607 O O . GLY A 1 202 ? 1.122 -12.481 -15.646 1.00 80.62 202 GLY A O 1
ATOM 1608 N N . LEU A 1 203 ? 0.159 -11.149 -14.139 1.00 83.81 203 LEU A N 1
ATOM 1609 C CA . LEU A 1 203 ? 1.427 -1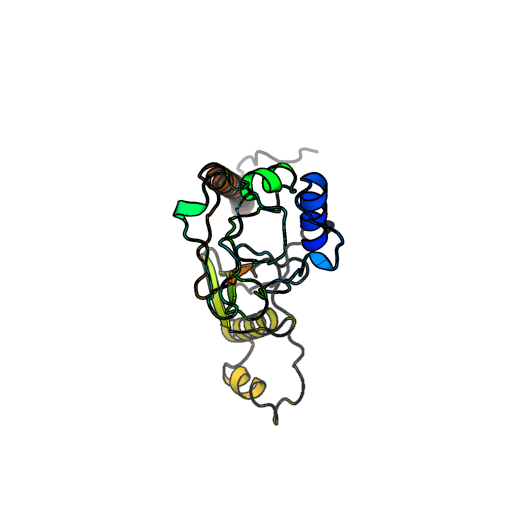0.554 -13.704 1.00 83.81 203 LEU A CA 1
ATOM 1610 C C . LEU A 1 203 ? 2.135 -11.411 -12.650 1.00 83.81 203 LEU A C 1
ATOM 1612 O O . LEU A 1 203 ? 1.574 -11.734 -11.603 1.00 83.81 203 LEU A O 1
ATOM 1616 N N . LYS A 1 204 ? 3.408 -11.725 -12.904 1.00 84.38 204 LYS A N 1
ATOM 1617 C CA . LYS A 1 204 ? 4.294 -12.430 -11.968 1.00 84.38 204 LYS A CA 1
ATOM 1618 C C . LYS A 1 204 ? 5.473 -11.538 -11.603 1.00 84.38 204 LYS A C 1
ATOM 1620 O O . LYS A 1 204 ? 6.311 -11.244 -12.447 1.00 84.38 204 LYS A O 1
ATOM 1625 N N . PHE A 1 205 ? 5.524 -11.113 -10.344 1.00 86.12 205 PHE A N 1
ATOM 1626 C CA . PHE A 1 205 ? 6.569 -10.231 -9.830 1.00 86.12 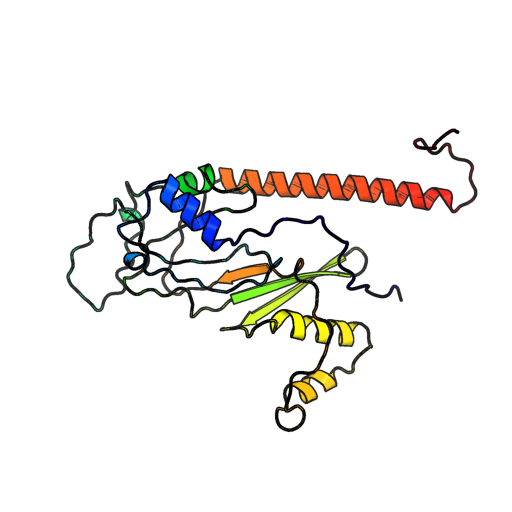205 PHE A CA 1
ATOM 1627 C C . PHE A 1 205 ? 7.838 -11.001 -9.466 1.00 86.12 205 PHE A C 1
ATOM 1629 O O . PHE A 1 205 ? 7.791 -11.977 -8.719 1.00 86.12 205 PHE A O 1
ATOM 1636 N N . THR A 1 206 ? 8.982 -10.484 -9.904 1.00 84.12 206 THR A N 1
ATOM 1637 C CA . THR A 1 206 ? 10.291 -10.831 -9.357 1.00 84.12 206 THR A CA 1
ATOM 1638 C C . THR A 1 206 ? 10.524 -9.983 -8.111 1.00 84.12 206 THR A C 1
ATOM 1640 O O . THR A 1 206 ? 10.675 -8.760 -8.188 1.00 84.12 206 THR A O 1
ATOM 1643 N N . TYR A 1 207 ? 10.512 -10.623 -6.944 1.00 85.00 207 TYR A N 1
ATOM 1644 C CA . TYR A 1 207 ? 10.656 -9.944 -5.658 1.00 85.00 207 TYR A CA 1
ATOM 1645 C C . TYR A 1 207 ? 12.118 -9.744 -5.254 1.00 85.00 207 TYR A C 1
ATOM 1647 O O . TYR A 1 207 ? 13.031 -10.435 -5.703 1.00 85.00 207 TYR A O 1
ATOM 1655 N N . ALA A 1 208 ? 12.325 -8.770 -4.373 1.00 78.38 208 ALA A N 1
ATOM 1656 C CA . ALA A 1 208 ? 13.595 -8.470 -3.748 1.00 78.38 208 ALA A CA 1
ATOM 1657 C C . ALA A 1 208 ? 14.163 -9.701 -3.029 1.00 78.38 208 ALA A C 1
ATOM 1659 O O . ALA A 1 208 ? 13.446 -10.423 -2.338 1.00 78.38 208 ALA A O 1
ATOM 1660 N N . GLY A 1 209 ? 15.475 -9.898 -3.160 1.00 74.69 209 GLY A N 1
ATOM 1661 C CA . GLY A 1 209 ? 16.188 -10.987 -2.497 1.00 74.69 209 GLY A CA 1
ATOM 1662 C C . GLY A 1 209 ? 16.348 -10.801 -0.982 1.00 74.69 209 GLY A C 1
ATOM 1663 O O . GLY A 1 209 ? 15.907 -9.816 -0.384 1.00 74.69 209 GLY A O 1
ATOM 1664 N N . GLN A 1 210 ? 17.069 -11.743 -0.366 1.00 79.50 210 GLN A N 1
ATOM 1665 C CA . GLN A 1 210 ? 17.251 -11.883 1.089 1.00 79.50 210 GLN A CA 1
ATOM 1666 C C . GLN A 1 210 ? 17.687 -10.601 1.824 1.00 79.50 210 GLN A C 1
ATOM 1668 O O . GLN A 1 210 ? 17.327 -10.410 2.981 1.00 79.50 210 GLN A O 1
ATOM 1673 N N . ALA A 1 211 ? 18.415 -9.694 1.167 1.00 80.88 211 ALA A N 1
ATOM 1674 C CA . ALA A 1 211 ? 18.887 -8.454 1.784 1.00 80.88 211 ALA A CA 1
ATOM 1675 C C . ALA A 1 211 ? 17.746 -7.524 2.243 1.00 80.88 211 ALA A C 1
ATOM 1677 O O . ALA A 1 211 ? 17.833 -6.936 3.321 1.00 80.88 211 ALA A O 1
ATOM 1678 N N . LEU A 1 212 ? 16.667 -7.393 1.457 1.00 81.31 212 LEU A N 1
ATOM 1679 C CA . LEU A 1 212 ? 15.525 -6.563 1.856 1.00 81.31 212 LEU A CA 1
ATOM 1680 C C . LEU A 1 212 ? 14.744 -7.215 3.000 1.00 81.31 212 LEU A C 1
ATOM 1682 O O . LEU A 1 212 ? 14.326 -6.525 3.925 1.00 81.31 212 LEU A O 1
ATOM 1686 N N . HIS A 1 213 ? 14.598 -8.540 2.957 1.00 84.69 213 HIS A N 1
ATOM 1687 C CA . HIS A 1 213 ? 13.975 -9.302 4.033 1.00 84.69 213 HIS A CA 1
ATOM 1688 C C . HIS A 1 213 ? 14.722 -9.100 5.357 1.00 84.69 213 HIS A C 1
ATOM 1690 O O . HIS A 1 213 ? 14.121 -8.674 6.338 1.00 84.69 213 HIS A O 1
ATOM 1696 N N . ALA A 1 214 ? 16.046 -9.281 5.356 1.00 85.75 214 ALA A N 1
ATOM 1697 C CA . ALA A 1 214 ? 16.888 -9.073 6.533 1.00 85.75 214 ALA A CA 1
ATOM 1698 C C . ALA A 1 214 ? 16.798 -7.638 7.082 1.00 85.75 214 ALA A C 1
ATOM 1700 O O . ALA A 1 214 ? 16.784 -7.438 8.296 1.00 85.75 214 ALA A O 1
ATOM 1701 N N . HIS A 1 215 ? 16.705 -6.631 6.205 1.00 84.69 215 HIS A N 1
ATOM 1702 C CA . HIS A 1 215 ? 16.489 -5.245 6.622 1.00 84.69 215 HIS A CA 1
ATOM 1703 C C . HIS A 1 215 ? 15.145 -5.065 7.342 1.00 84.69 215 HIS A C 1
ATOM 1705 O O . HIS A 1 215 ? 15.119 -4.490 8.428 1.00 84.69 215 HIS A O 1
ATOM 1711 N N . LEU A 1 216 ? 14.049 -5.585 6.781 1.00 85.25 216 LEU A N 1
ATOM 1712 C CA . LEU A 1 216 ? 12.716 -5.487 7.387 1.00 85.25 216 LEU A CA 1
ATOM 1713 C C . LEU A 1 216 ? 12.620 -6.259 8.708 1.00 85.25 216 LEU A C 1
ATOM 1715 O O . LEU A 1 216 ? 12.033 -5.761 9.668 1.00 85.25 216 LEU A O 1
ATOM 1719 N N . GLU A 1 217 ? 13.234 -7.439 8.787 1.00 88.69 217 GLU A N 1
ATOM 1720 C CA . GLU A 1 217 ? 13.363 -8.177 10.045 1.00 88.69 217 GLU A CA 1
ATOM 1721 C C . GLU A 1 217 ? 14.120 -7.366 11.094 1.00 88.69 217 GLU A C 1
ATOM 1723 O O . GLU A 1 217 ? 13.731 -7.344 12.260 1.00 88.69 217 GLU A O 1
ATOM 1728 N N . ASN A 1 218 ? 15.198 -6.688 10.693 1.00 88.62 218 ASN A N 1
ATOM 1729 C CA . ASN A 1 218 ? 15.976 -5.875 11.614 1.00 88.62 218 ASN A CA 1
ATOM 1730 C C . ASN A 1 218 ? 15.175 -4.686 12.150 1.00 88.62 218 ASN A C 1
ATOM 1732 O O . ASN A 1 218 ? 15.188 -4.436 13.353 1.00 88.62 218 ASN A O 1
ATOM 1736 N N . GLU A 1 219 ? 14.433 -3.998 11.280 1.00 87.56 219 GLU A N 1
ATOM 1737 C CA . GLU A 1 219 ? 13.521 -2.930 11.699 1.00 87.56 219 GLU A CA 1
ATOM 1738 C C . GLU A 1 219 ? 12.446 -3.461 12.657 1.00 87.56 219 GLU A C 1
ATOM 1740 O O . GLU A 1 219 ? 12.188 -2.854 13.695 1.00 87.56 219 GLU A O 1
ATOM 1745 N N . CYS A 1 220 ? 11.868 -4.632 12.371 1.00 87.75 220 CYS A N 1
ATOM 1746 C CA . CYS A 1 220 ? 10.891 -5.265 13.255 1.00 87.75 220 CYS A CA 1
ATOM 1747 C C . CYS A 1 220 ? 11.479 -5.555 14.645 1.00 87.75 220 CYS A C 1
ATOM 1749 O O . CYS A 1 220 ? 10.877 -5.180 15.653 1.00 87.75 220 CYS A O 1
ATOM 1751 N N . ARG A 1 221 ? 12.683 -6.141 14.706 1.00 90.69 221 ARG A N 1
ATOM 1752 C CA . ARG A 1 221 ? 13.393 -6.393 15.970 1.00 90.69 221 ARG A CA 1
ATOM 1753 C C . ARG A 1 221 ? 13.656 -5.105 16.749 1.00 90.69 221 ARG A C 1
ATOM 1755 O O . ARG A 1 221 ? 13.448 -5.078 17.959 1.00 90.69 221 ARG A O 1
ATOM 1762 N N . ASN A 1 222 ? 14.057 -4.030 16.070 1.00 90.00 222 ASN A N 1
ATOM 1763 C CA . ASN A 1 222 ? 14.289 -2.734 16.711 1.00 90.00 222 ASN A CA 1
ATOM 1764 C C . ASN A 1 222 ? 13.011 -2.190 17.368 1.00 90.00 222 ASN A C 1
ATOM 1766 O O . ASN A 1 222 ? 13.049 -1.750 18.517 1.00 90.00 222 ASN A O 1
ATOM 1770 N N . TYR A 1 223 ? 11.870 -2.264 16.678 1.00 89.44 223 TYR A N 1
ATOM 1771 C CA . TYR A 1 223 ? 10.588 -1.841 17.248 1.00 89.44 223 TYR A CA 1
ATOM 1772 C C . TYR A 1 223 ? 10.119 -2.742 18.395 1.00 89.44 223 TYR A C 1
ATOM 1774 O O . TYR A 1 223 ? 9.575 -2.238 19.377 1.00 89.44 223 TYR A O 1
ATOM 1782 N N . GLN A 1 224 ? 10.357 -4.052 18.314 1.00 89.50 224 GLN A N 1
ATOM 1783 C CA . GLN A 1 224 ? 10.074 -4.979 19.415 1.00 89.50 224 GLN A CA 1
ATOM 1784 C C . GLN A 1 224 ? 10.907 -4.650 20.657 1.00 89.50 224 GLN A C 1
ATOM 1786 O O . GLN A 1 224 ? 10.365 -4.619 21.760 1.00 89.50 224 GLN A O 1
ATOM 1791 N N . LEU A 1 225 ? 12.195 -4.341 20.483 1.00 90.00 225 LEU A N 1
ATOM 1792 C CA . LEU A 1 225 ? 13.067 -3.923 21.579 1.00 90.00 225 LEU A CA 1
ATOM 1793 C C . LEU A 1 225 ? 12.577 -2.618 22.218 1.00 90.00 225 LEU A C 1
ATOM 1795 O O . LEU A 1 225 ? 12.477 -2.532 23.438 1.00 90.00 225 LEU A O 1
ATOM 1799 N N . GLN A 1 226 ? 12.217 -1.620 21.407 1.00 91.31 226 GLN A N 1
ATOM 1800 C CA . GLN A 1 226 ? 11.641 -0.370 21.912 1.00 91.31 226 GLN A CA 1
ATOM 1801 C C . GLN A 1 226 ? 10.350 -0.618 22.700 1.00 91.31 226 GLN A C 1
ATOM 1803 O O . GLN A 1 226 ? 10.192 -0.086 23.797 1.00 91.31 226 GLN A O 1
ATOM 1808 N N . ALA A 1 227 ? 9.447 -1.451 22.177 1.00 87.94 227 ALA A N 1
ATOM 1809 C CA . ALA A 1 227 ? 8.216 -1.817 22.870 1.00 87.94 227 ALA A CA 1
ATOM 1810 C C . ALA A 1 227 ? 8.499 -2.519 24.209 1.00 87.94 227 ALA A C 1
ATOM 1812 O O . ALA A 1 227 ? 7.862 -2.188 25.206 1.00 87.94 227 ALA A O 1
ATOM 1813 N N . ALA A 1 228 ? 9.481 -3.426 24.253 1.00 88.31 228 ALA A N 1
ATOM 1814 C CA . ALA A 1 228 ? 9.896 -4.106 25.478 1.00 88.31 228 ALA A CA 1
ATOM 1815 C C . ALA A 1 228 ? 10.459 -3.129 26.526 1.00 88.31 228 ALA A C 1
ATOM 1817 O O . ALA A 1 228 ? 10.088 -3.216 27.693 1.00 88.31 228 ALA A O 1
ATOM 1818 N N . ILE A 1 229 ? 11.278 -2.153 26.112 1.00 90.12 229 ILE A N 1
ATOM 1819 C CA . ILE A 1 229 ? 11.802 -1.101 27.003 1.00 90.12 229 ILE A CA 1
ATOM 1820 C C . ILE A 1 229 ? 10.654 -0.295 27.627 1.00 90.12 229 ILE A C 1
ATOM 1822 O O . ILE A 1 229 ? 10.638 -0.066 28.835 1.00 90.12 229 ILE A O 1
ATOM 1826 N N . PHE A 1 230 ? 9.668 0.119 26.825 1.00 88.69 230 PHE A N 1
ATOM 1827 C CA . PHE A 1 230 ? 8.510 0.846 27.352 1.00 88.69 230 PHE A CA 1
ATOM 1828 C C . PHE A 1 230 ? 7.625 -0.025 28.244 1.00 88.69 230 PHE A C 1
ATOM 1830 O O . PHE A 1 230 ? 7.089 0.467 29.234 1.00 88.69 230 PHE A O 1
ATOM 1837 N N . HIS A 1 231 ? 7.484 -1.310 27.924 1.00 85.94 231 HIS A N 1
ATOM 1838 C CA . HIS A 1 231 ? 6.747 -2.251 28.760 1.00 85.94 231 HIS A CA 1
ATOM 1839 C C . HIS A 1 231 ? 7.395 -2.398 30.146 1.00 85.94 231 HIS A C 1
ATOM 1841 O O . HIS A 1 231 ? 6.694 -2.354 31.154 1.00 85.94 231 HIS A O 1
ATOM 1847 N N . GLU A 1 232 ? 8.724 -2.490 30.211 1.00 87.12 232 GLU A N 1
ATOM 1848 C CA . GLU A 1 232 ? 9.471 -2.528 31.475 1.00 87.12 232 GLU A CA 1
ATOM 1849 C C . GLU A 1 232 ? 9.295 -1.237 32.292 1.00 87.12 232 GLU A C 1
ATOM 1851 O O . GLU A 1 232 ? 9.059 -1.273 33.504 1.00 87.12 232 GLU A O 1
ATOM 1856 N N . ALA A 1 233 ? 9.323 -0.080 31.622 1.00 87.69 233 ALA A N 1
ATOM 1857 C CA . ALA A 1 233 ? 9.066 1.206 32.266 1.00 87.69 233 ALA A CA 1
ATOM 1858 C C . ALA A 1 233 ? 7.644 1.279 32.862 1.00 87.69 233 ALA A C 1
ATOM 1860 O O . ALA A 1 233 ? 7.467 1.758 33.981 1.00 87.69 233 ALA A O 1
ATOM 1861 N N . LEU A 1 234 ? 6.633 0.759 32.155 1.00 84.25 234 LEU A N 1
ATOM 1862 C CA . LEU A 1 234 ? 5.249 0.706 32.643 1.00 84.25 234 LEU A CA 1
ATOM 1863 C C . LEU A 1 234 ? 5.099 -0.186 33.882 1.00 84.25 234 LEU A C 1
ATOM 1865 O O . LEU A 1 234 ? 4.425 0.205 34.839 1.00 84.25 234 LEU A O 1
ATOM 1869 N N . LEU A 1 235 ? 5.738 -1.360 33.889 1.00 84.88 235 LEU A N 1
ATOM 1870 C CA . LEU A 1 235 ? 5.759 -2.239 35.063 1.00 84.88 235 LEU A CA 1
ATOM 1871 C C . LEU A 1 235 ? 6.389 -1.525 36.263 1.00 84.88 235 LEU A C 1
ATOM 1873 O O . LEU A 1 235 ? 5.795 -1.499 37.339 1.00 84.88 235 LEU A O 1
ATOM 1877 N N . SER A 1 236 ? 7.521 -0.853 36.050 1.00 83.00 236 SER A N 1
ATOM 1878 C CA . SER A 1 236 ? 8.219 -0.083 37.087 1.00 83.00 236 SER A CA 1
ATOM 1879 C C . SER A 1 236 ? 7.354 1.033 37.691 1.00 83.00 236 SER A C 1
ATOM 1881 O O . SER A 1 236 ? 7.374 1.238 38.904 1.00 83.00 236 SER A O 1
ATOM 1883 N N . CYS A 1 237 ? 6.540 1.720 36.883 1.00 80.25 237 CYS A N 1
ATOM 1884 C CA . CYS A 1 237 ? 5.596 2.728 37.381 1.00 80.25 237 CYS A CA 1
ATOM 1885 C C . CYS A 1 237 ? 4.442 2.126 38.202 1.00 80.25 237 CYS A C 1
ATOM 1887 O O . CYS A 1 237 ? 3.913 2.784 39.095 1.00 80.25 237 CYS A O 1
ATOM 1889 N N . SER A 1 238 ? 4.040 0.890 37.904 1.00 67.00 238 SER A N 1
ATOM 1890 C CA . SER A 1 238 ? 2.903 0.220 38.551 1.00 67.00 238 SER A CA 1
ATOM 1891 C C . SER A 1 238 ? 3.243 -0.268 39.965 1.00 67.00 238 SER A C 1
ATOM 1893 O O . SER A 1 238 ? 2.394 -0.255 40.856 1.00 67.00 238 SER A O 1
ATOM 1895 N N . SER A 1 239 ? 4.500 -0.662 40.190 1.00 57.19 239 SER A N 1
ATOM 1896 C CA . SER A 1 239 ? 5.013 -1.188 41.464 1.00 57.19 239 SER A CA 1
ATOM 1897 C C . SER A 1 239 ? 5.041 -0.153 42.598 1.00 57.19 239 SER A C 1
ATOM 1899 O O . SER A 1 239 ? 4.968 -0.518 43.766 1.00 57.19 239 SER A O 1
ATOM 1901 N N . SER A 1 240 ? 5.089 1.142 42.268 1.00 53.28 240 SER A N 1
ATOM 1902 C CA . SER A 1 240 ? 5.110 2.253 43.234 1.00 53.28 240 SER A CA 1
ATOM 1903 C C . SER A 1 240 ? 3.748 2.539 43.893 1.00 53.28 240 SER A C 1
ATOM 1905 O O . SER A 1 240 ? 3.704 3.282 44.874 1.00 53.28 240 SER A O 1
ATOM 1907 N N . ALA A 1 241 ? 2.641 1.980 43.392 1.00 51.34 241 ALA A N 1
ATOM 1908 C CA . ALA A 1 241 ? 1.299 2.243 43.925 1.00 51.34 241 ALA A CA 1
ATOM 1909 C C . ALA A 1 241 ? 0.931 1.377 45.150 1.00 51.34 241 ALA A C 1
ATOM 1911 O O . ALA A 1 241 ? 0.001 1.713 45.878 1.00 51.34 241 ALA A O 1
ATOM 1912 N N . ASN A 1 242 ? 1.674 0.296 45.410 1.00 48.34 242 ASN A N 1
ATOM 1913 C CA . ASN A 1 242 ? 1.415 -0.642 46.506 1.00 48.34 242 ASN A CA 1
ATOM 1914 C C . ASN A 1 242 ? 2.454 -0.502 47.631 1.00 48.34 242 ASN A C 1
ATOM 1916 O O . ASN A 1 242 ? 3.180 -1.447 47.906 1.00 48.34 242 ASN A O 1
ATOM 1920 N N . GLY A 1 243 ? 2.531 0.674 48.264 1.00 49.91 243 GLY A N 1
ATOM 1921 C CA . GLY A 1 243 ? 2.944 0.871 49.669 1.00 49.91 243 GLY A CA 1
ATOM 1922 C C . GLY A 1 243 ? 4.243 0.247 50.211 1.00 49.91 243 GLY A C 1
ATOM 1923 O O . GLY A 1 243 ? 4.423 0.261 51.424 1.00 49.91 243 GLY A O 1
ATOM 1924 N N . ALA A 1 244 ? 5.136 -0.292 49.385 1.00 50.69 244 ALA A N 1
ATOM 1925 C CA . ALA A 1 244 ? 6.416 -0.833 49.818 1.00 50.69 244 ALA A CA 1
ATOM 1926 C C . ALA A 1 244 ? 7.538 0.082 49.324 1.00 50.69 244 ALA A C 1
ATOM 1928 O O . ALA A 1 244 ? 7.687 0.303 48.122 1.00 50.69 244 ALA A O 1
ATOM 1929 N N . GLU A 1 245 ? 8.319 0.620 50.260 1.00 52.81 245 GLU A N 1
ATOM 1930 C CA . GLU A 1 245 ? 9.573 1.315 49.981 1.00 52.81 245 GLU A CA 1
ATOM 1931 C C . GLU A 1 245 ? 10.520 0.377 49.221 1.00 52.81 245 GLU A C 1
ATOM 1933 O O . GLU A 1 245 ? 11.233 -0.439 49.802 1.00 52.81 245 GLU A O 1
ATOM 1938 N N . SER A 1 246 ? 10.536 0.481 47.897 1.00 51.69 246 SER A N 1
ATOM 1939 C CA . SER A 1 246 ? 11.589 -0.089 47.067 1.00 51.69 246 SER A CA 1
ATOM 1940 C C . SER A 1 246 ? 12.254 1.051 46.314 1.00 51.69 246 SER A C 1
ATOM 1942 O O . SER A 1 246 ? 11.592 1.729 45.530 1.00 51.69 246 SER A O 1
ATOM 1944 N N . ASN A 1 247 ? 13.548 1.261 46.577 1.00 52.72 247 ASN A N 1
ATOM 1945 C CA . ASN A 1 247 ? 14.423 2.205 45.880 1.00 52.72 247 ASN A CA 1
ATOM 1946 C C . ASN A 1 247 ? 14.138 2.212 44.371 1.00 52.72 247 ASN A C 1
ATOM 1948 O O . ASN A 1 247 ? 14.506 1.276 43.662 1.00 52.72 247 ASN A O 1
ATOM 1952 N N . ILE A 1 248 ? 13.492 3.273 43.886 1.00 55.91 248 ILE A N 1
ATOM 1953 C CA . ILE A 1 248 ? 13.236 3.466 42.460 1.00 55.91 248 ILE A CA 1
ATOM 1954 C C . ILE A 1 248 ? 14.553 3.962 41.841 1.00 55.91 248 ILE A C 1
ATOM 1956 O O . ILE A 1 248 ? 14.998 5.061 42.188 1.00 55.91 248 ILE A O 1
ATOM 1960 N N . PRO A 1 249 ? 15.189 3.202 40.928 1.00 54.75 249 PRO A N 1
ATOM 1961 C CA . PRO A 1 249 ? 16.542 3.490 40.439 1.00 54.75 249 PRO A CA 1
ATOM 1962 C C . PRO A 1 249 ? 16.641 4.754 39.563 1.00 54.75 249 PRO A C 1
ATOM 1964 O O . PRO A 1 249 ? 17.738 5.190 39.228 1.00 54.75 249 PRO A O 1
ATOM 1967 N N . CYS A 1 250 ? 15.513 5.388 39.231 1.00 54.44 250 CYS A N 1
ATOM 1968 C CA . CYS A 1 250 ? 15.452 6.689 38.567 1.00 54.44 250 CYS A CA 1
ATOM 1969 C C . CYS A 1 250 ? 14.556 7.651 39.355 1.00 54.44 250 CYS A C 1
ATOM 1971 O O . CYS A 1 250 ? 13.466 8.005 38.912 1.00 54.44 250 CYS A O 1
ATOM 1973 N N . SER A 1 251 ? 15.015 8.064 40.534 1.00 57.94 251 SER A N 1
ATOM 1974 C CA . SER A 1 251 ? 14.396 9.153 41.295 1.00 57.94 251 SER A CA 1
ATOM 1975 C C . SER A 1 251 ? 15.199 10.435 41.080 1.00 57.94 251 SER A C 1
ATOM 1977 O O . SER A 1 251 ? 16.427 10.417 41.150 1.00 57.94 251 SER A O 1
ATOM 1979 N N . LEU A 1 252 ? 14.521 11.549 40.794 1.00 52.34 252 LEU A N 1
ATOM 1980 C CA . LEU A 1 252 ? 15.156 12.866 40.814 1.00 52.34 252 LEU A CA 1
ATOM 1981 C C . LEU A 1 252 ? 15.366 13.254 42.280 1.00 52.34 252 LEU A C 1
ATOM 1983 O O . LEU A 1 252 ? 14.416 13.636 42.959 1.00 52.34 252 LEU A O 1
ATOM 1987 N N . TYR A 1 253 ? 16.594 13.125 42.766 1.00 58.78 253 TYR A N 1
ATOM 1988 C CA . TYR A 1 253 ? 16.983 13.660 44.066 1.00 58.78 253 TYR A CA 1
ATOM 1989 C C . TYR A 1 253 ? 17.272 15.156 43.884 1.00 58.78 253 TYR A C 1
ATOM 1991 O O . TYR A 1 253 ? 18.201 15.511 43.156 1.00 58.78 253 TYR A O 1
ATOM 1999 N N . VAL A 1 254 ? 16.424 16.009 44.467 1.00 59.16 254 VAL A N 1
ATOM 2000 C CA . VAL A 1 254 ? 16.589 17.475 44.509 1.00 59.16 254 VAL A CA 1
ATOM 2001 C C . VAL A 1 254 ? 17.226 17.870 45.830 1.00 59.16 254 VAL A C 1
ATOM 2003 O O . VAL A 1 254 ? 16.782 17.319 46.862 1.00 59.16 254 VAL A O 1
#

Secondary structure (DSSP, 8-state):
------------------HHHHHHHHHHHTT-B-SSTTTT--EES-PPPTT-EESS--EE--B--------S--TT------GGG-TT---HHHHHHTTS-TT----EE----TT--TTS-EEEEEEEEEETTEEEEEEEEES---TTHHHHHHHHHHHHHTTSS-TTHHHHHH-TTT-SS---PPPPPSTTBEE-EEE-SS---EE--HHHHHHHHHHHHHHHHHHHHHHHHHHHHHHTTSS-----SS----

Organism: Liquidambar formosana (NCBI:txid63359)

Sequence (254 aa):
MPGYSMKSMNHHSKRYVALKSEIFKALEKTRLLVGDKKELQYSRCGRTDKGVSSVGQVIALFLRSNLKEAGAKDENSLDIVPEDKYGGEIDYVKVLNRVLPNDIRVLGWCPAPIGFNARFVFSKFPFTFLWGNQLWAMKIKGSAFLWHQVRCMVAVLFMIGQGLESPDVIDALLDTDRTPRKPQYIMAPEIPLVLQACEFEGLKFTYAGQALHAHLENECRNYQLQAAIFHEALLSCSSSANGAESNIPCSLYV

InterPro domains:
  IPR001406 Pseudouridine synthase I, TruA [PTHR11142] (133-238)
  IPR020094 Pseudouridine synthase TruA/RsuA/RluB/E/F, N-terminal [G3DSA:3.30.70.580] (3-118)
  IPR020095 Pseudouridine synthase I, TruA, C-terminal [G3DSA:3.30.70.660] (119-242)
  IPR020097 Pseudouridine synthase I, TruA, alpha/beta domain [PF01416] (134-201)
  IPR020103 Pseudouridine synthase, catalytic domain superfamily [SSF55120] (16-208)

pLDDT: mean 79.97, std 16.6, range [30.02, 96.75]

Radius of gyration: 23.98 Å; chains: 1; bounding box: 54×35×84 Å

Foldseek 3Di:
DPDDPLDDPDDDPDPDDDPVVLQVVLCVVLVFDDDDPVQFPKAWADDADPQAAEPAIDIGTHTDWPQDPPDPDDPPDQCFPDPVRCPPIDPCQVSSVVRGDPSDGDFWDGDGGVPDHNHQWWWWKWQWDDDPNDIDTDIDIDRDDDVLRVQLVVQVVVCCVSVVDPPCVVVQQVDCVNDVDDDDGDGRDNNRIYGYHTDDPPDDIDGDDPVVVVSVVVVVVVVVVVVVVVVVVVVLVVVVVPPDDDPSVDDPDD